Protein AF-0000000069703220 (afdb_homodimer)

Solvent-accessible surface area (backbone atoms only — not comparable to full-atom values): 11773 Å² total; per-residue (Å²): 110,40,36,31,41,34,43,38,30,29,59,87,75,66,64,57,75,74,40,46,62,61,30,49,53,52,50,50,51,36,31,74,70,62,38,28,46,28,30,28,42,45,53,95,51,98,46,62,31,34,40,36,34,34,43,34,82,43,71,65,54,49,51,50,56,49,56,69,31,52,42,47,72,69,70,43,57,68,44,79,46,80,42,45,38,37,30,53,38,55,78,51,25,90,58,24,82,74,75,49,68,75,93,38,46,88,74,50,125,111,40,35,32,42,34,42,37,30,29,60,87,72,66,65,58,74,73,41,45,62,61,33,50,53,52,51,49,53,34,32,76,69,62,38,28,46,29,29,27,42,46,53,94,52,100,47,62,31,37,39,37,34,34,44,33,80,44,71,65,54,50,51,51,56,49,56,69,31,53,42,46,72,69,69,43,57,68,43,77,46,80,42,45,40,37,30,52,38,53,80,51,26,89,58,24,84,75,75,49,69,76,91,39,49,85,75,51,126

Sequence (218 aa):
MHIYIVRMDHPDGGGWNTFVREHVIYLKGLIEQGKLLASGPLKNTPLRAGFLIFRAETRDEVQSMIGADPFAREGLIAHLDIQQWDPLFGQLSSYSSHNASGDLKDLIDMHIYIVRMDHPDGGGWNTFVREHVIYLKGLIEQGKLLASGPLKNTPLRAGFLIFRAETRDEVQSMIGADPFAREGLIAHLDIQQWDPLFGQLSSYSSHNASGDLKDLID

Structure (mmCIF, N/CA/C/O backbone):
data_AF-0000000069703220-model_v1
#
loop_
_entity.id
_entity.type
_entity.pdbx_description
1 polymer 'YCII-related domain-containing protein'
#
loop_
_atom_site.group_PDB
_atom_site.id
_atom_site.type_symbol
_atom_site.label_atom_id
_atom_site.label_alt_id
_atom_site.label_comp_id
_atom_site.label_asym_id
_atom_site.label_entity_id
_atom_site.label_seq_id
_atom_site.pdbx_PDB_ins_code
_atom_site.Cartn_x
_atom_site.Cartn_y
_atom_site.Cartn_z
_atom_site.occupancy
_atom_site.B_iso_or_equiv
_atom_site.auth_seq_id
_atom_site.auth_comp_id
_atom_site.auth_asym_id
_atom_site.auth_atom_id
_atom_site.pdbx_PDB_model_num
ATOM 1 N N . MET A 1 1 ? -16.781 0.838 -6.477 1 95.06 1 MET A N 1
ATOM 2 C CA . MET A 1 1 ? -15.594 0.006 -6.273 1 95.06 1 MET A CA 1
ATOM 3 C C . MET A 1 1 ? -14.625 0.669 -5.305 1 95.06 1 MET A C 1
ATOM 5 O O . MET A 1 1 ? -14.555 1.897 -5.227 1 95.06 1 MET A O 1
ATOM 9 N N . HIS A 1 2 ? -13.969 -0.144 -4.457 1 98.19 2 HIS A N 1
ATOM 10 C CA . HIS A 1 2 ? -13.023 0.319 -3.449 1 98.19 2 HIS A CA 1
ATOM 11 C C . HIS A 1 2 ? -11.617 -0.215 -3.727 1 98.19 2 HIS A C 1
ATOM 13 O O . HIS A 1 2 ? -11.438 -1.068 -4.598 1 98.19 2 HIS A O 1
ATOM 19 N N . ILE A 1 3 ? -10.695 0.453 -3.041 1 98.88 3 ILE A N 1
ATOM 20 C CA . ILE A 1 3 ? -9.312 0.003 -3.121 1 98.88 3 ILE A CA 1
ATOM 21 C C . ILE A 1 3 ? -8.938 -0.755 -1.85 1 98.88 3 ILE A C 1
ATOM 23 O O . ILE A 1 3 ? -9.273 -0.327 -0.743 1 98.88 3 ILE A O 1
ATOM 27 N N . TYR A 1 4 ? -8.328 -1.873 -2.041 1 98.94 4 TYR A N 1
ATOM 28 C CA . TYR A 1 4 ? -7.82 -2.686 -0.939 1 98.94 4 TYR A CA 1
ATOM 29 C C . TYR A 1 4 ? -6.32 -2.92 -1.076 1 98.94 4 TYR A C 1
ATOM 31 O O . TYR A 1 4 ? -5.828 -3.205 -2.17 1 98.94 4 TYR A O 1
ATOM 39 N N . ILE A 1 5 ? -5.602 -2.762 0.043 1 98.94 5 ILE A N 1
ATOM 40 C CA . ILE A 1 5 ? -4.191 -3.133 0.098 1 98.94 5 ILE A CA 1
ATOM 41 C C . ILE A 1 5 ? -4.035 -4.461 0.834 1 98.94 5 ILE A C 1
ATOM 43 O O . ILE A 1 5 ? -4.742 -4.727 1.81 1 98.94 5 ILE A O 1
ATOM 47 N N . VAL A 1 6 ? -3.131 -5.277 0.304 1 98.94 6 VAL A N 1
ATOM 48 C CA . VAL A 1 6 ? -3.008 -6.648 0.79 1 98.94 6 VAL A CA 1
ATOM 49 C C . VAL A 1 6 ? -1.535 -6.988 1.006 1 98.94 6 VAL A C 1
ATOM 51 O O . VAL A 1 6 ? -0.702 -6.754 0.127 1 98.94 6 VAL A O 1
ATOM 54 N N . ARG A 1 7 ? -1.233 -7.445 2.119 1 98.75 7 ARG A N 1
ATOM 55 C CA . ARG A 1 7 ? 0.066 -8.055 2.377 1 98.75 7 ARG A CA 1
ATOM 56 C C . ARG A 1 7 ? -0.056 -9.57 2.492 1 98.75 7 ARG A C 1
ATOM 58 O O . ARG A 1 7 ? -0.954 -10.078 3.168 1 98.75 7 ARG A O 1
ATOM 65 N N . MET A 1 8 ? 0.823 -10.289 1.819 1 98.44 8 MET A N 1
ATOM 66 C CA . MET A 1 8 ? 0.928 -11.742 1.89 1 98.44 8 MET A CA 1
ATOM 67 C C . MET A 1 8 ? 2.322 -12.164 2.338 1 98.44 8 MET A C 1
ATOM 69 O O . MET A 1 8 ? 3.318 -11.812 1.706 1 98.44 8 MET A O 1
ATOM 73 N N . ASP A 1 9 ? 2.32 -12.93 3.381 1 98.25 9 ASP A N 1
ATOM 74 C CA . ASP A 1 9 ? 3.566 -13.57 3.789 1 98.25 9 ASP A CA 1
ATOM 75 C C . ASP A 1 9 ? 3.578 -15.047 3.406 1 98.25 9 ASP A C 1
ATOM 77 O O . ASP A 1 9 ? 2.539 -15.711 3.436 1 98.25 9 ASP A O 1
ATOM 81 N N . HIS A 1 10 ? 4.773 -15.508 3.146 1 97.75 10 HIS A N 1
ATOM 82 C CA . HIS A 1 10 ? 4.891 -16.891 2.691 1 97.75 10 HIS A CA 1
ATOM 83 C C . HIS A 1 10 ? 5.758 -17.703 3.641 1 97.75 10 HIS A C 1
ATOM 85 O O . HIS A 1 10 ? 6.691 -17.188 4.25 1 97.75 10 HIS A O 1
ATOM 91 N N . PRO A 1 11 ? 5.371 -18.984 3.744 1 96.94 11 PRO A N 1
ATOM 92 C CA . PRO A 1 11 ? 6.191 -19.859 4.594 1 96.94 11 PRO A CA 1
ATOM 93 C C . PRO A 1 11 ? 7.602 -20.062 4.043 1 96.94 11 PRO A C 1
ATOM 95 O O . PRO A 1 11 ? 7.84 -19.828 2.855 1 96.94 11 PRO A O 1
ATOM 98 N N . ASP A 1 12 ? 8.445 -20.453 4.934 1 92.94 12 ASP A N 1
ATOM 99 C CA . ASP A 1 12 ? 9.781 -20.828 4.484 1 92.94 12 ASP A CA 1
ATOM 100 C C . ASP A 1 12 ? 9.75 -22.094 3.637 1 92.94 12 ASP A C 1
ATOM 102 O O . ASP A 1 12 ? 8.797 -22.875 3.717 1 92.94 12 ASP A O 1
ATOM 106 N N . GLY A 1 13 ? 10.781 -22.219 2.752 1 90.19 13 GLY A N 1
ATOM 107 C CA . GLY A 1 13 ? 10.875 -23.438 1.964 1 90.19 13 GLY A CA 1
ATOM 108 C C . GLY A 1 13 ? 10.836 -23.172 0.469 1 90.19 13 GLY A C 1
ATOM 109 O O . GLY A 1 13 ? 10.891 -22.031 0.027 1 90.19 13 GLY A O 1
ATOM 110 N N . GLY A 1 14 ? 10.75 -24.234 -0.363 1 90.06 14 GLY A N 1
ATOM 111 C CA . GLY A 1 14 ? 10.93 -24.125 -1.802 1 90.06 14 GLY A CA 1
ATOM 112 C C . GLY A 1 14 ? 9.625 -23.969 -2.557 1 90.06 14 GLY A C 1
ATOM 113 O O . GLY A 1 14 ? 9.625 -23.781 -3.773 1 90.06 14 GLY A O 1
ATOM 114 N N . GLY A 1 15 ? 8.461 -24.047 -1.846 1 92.69 15 GLY A N 1
ATOM 115 C CA . GLY A 1 15 ? 7.176 -23.922 -2.51 1 92.69 15 GLY A CA 1
ATOM 116 C C . GLY A 1 15 ? 7.035 -22.625 -3.303 1 92.69 15 GLY A C 1
ATOM 117 O O . GLY A 1 15 ? 6.438 -22.625 -4.383 1 92.69 15 GLY A O 1
ATOM 118 N N . TRP A 1 16 ? 7.539 -21.594 -2.785 1 91.94 16 TRP A N 1
ATOM 119 C CA . TRP A 1 16 ? 7.5 -20.312 -3.484 1 91.94 16 TRP A CA 1
ATOM 120 C C . TRP A 1 16 ? 8.133 -20.438 -4.867 1 91.94 16 TRP A C 1
ATOM 122 O O . TRP A 1 16 ? 7.508 -20.078 -5.871 1 91.94 16 TRP A O 1
ATOM 132 N N . ASN A 1 17 ? 9.281 -21.062 -4.934 1 92.06 17 ASN A N 1
ATOM 133 C CA . ASN A 1 17 ? 10.008 -21.172 -6.195 1 92.06 17 ASN A CA 1
ATOM 134 C C . ASN A 1 17 ? 9.234 -22.016 -7.211 1 92.06 17 ASN A C 1
ATOM 136 O O . ASN A 1 17 ? 9.297 -21.75 -8.414 1 92.06 17 ASN A O 1
ATOM 140 N N . THR A 1 18 ? 8.562 -22.906 -6.73 1 94.31 18 THR A N 1
ATOM 141 C CA . THR A 1 18 ? 7.836 -23.828 -7.59 1 94.31 18 THR A CA 1
ATOM 142 C C . THR A 1 18 ? 6.633 -23.156 -8.234 1 94.31 18 THR A C 1
ATOM 144 O O . THR A 1 18 ? 6.344 -23.375 -9.414 1 94.31 18 THR A O 1
ATOM 147 N N . PHE A 1 19 ? 5.945 -22.25 -7.484 1 96.44 19 PHE A N 1
ATOM 148 C CA . PHE A 1 19 ? 4.621 -21.828 -7.93 1 96.44 19 PHE A CA 1
ATOM 149 C C . PHE A 1 19 ? 4.59 -20.328 -8.227 1 96.44 19 PHE A C 1
ATOM 151 O O . PHE A 1 19 ? 3.566 -19.797 -8.656 1 96.44 19 PHE A O 1
ATOM 158 N N . VAL A 1 20 ? 5.707 -19.625 -8.055 1 96 20 VAL A N 1
ATOM 159 C CA . VAL A 1 20 ? 5.73 -18.172 -8.188 1 96 20 VAL A CA 1
ATOM 160 C C . VAL A 1 20 ? 5.391 -17.781 -9.617 1 96 20 VAL A C 1
ATOM 162 O O . VAL A 1 20 ? 4.719 -16.766 -9.852 1 96 20 VAL A O 1
ATOM 165 N N . ARG A 1 21 ? 5.855 -18.562 -10.602 1 96 21 ARG A N 1
ATOM 166 C CA . ARG A 1 21 ? 5.531 -18.219 -11.984 1 96 21 ARG A CA 1
ATOM 167 C C . ARG A 1 21 ? 4.023 -18.266 -12.219 1 96 21 ARG A C 1
ATOM 169 O O . ARG A 1 21 ? 3.451 -17.344 -12.789 1 96 21 ARG A O 1
ATOM 176 N N . GLU A 1 22 ? 3.404 -19.344 -11.812 1 97.44 22 GLU A N 1
ATOM 177 C CA . GLU A 1 22 ? 1.957 -19.484 -11.953 1 97.44 22 GLU A CA 1
ATOM 178 C C . GLU A 1 22 ? 1.229 -18.359 -11.203 1 97.44 22 GLU A C 1
ATOM 180 O O . GLU A 1 22 ? 0.233 -17.828 -11.688 1 97.44 22 GLU A O 1
ATOM 185 N N . HIS A 1 23 ? 1.688 -18.047 -10.031 1 97.75 23 HIS A N 1
ATOM 186 C CA . HIS A 1 23 ? 1.163 -16.953 -9.219 1 97.75 23 HIS A CA 1
ATOM 187 C C . HIS A 1 23 ? 1.222 -15.633 -9.977 1 97.75 23 HIS A C 1
ATOM 189 O O . HIS A 1 23 ? 0.222 -14.914 -10.062 1 97.75 23 HIS A O 1
ATOM 195 N N . VAL A 1 24 ? 2.381 -15.375 -10.586 1 97.44 24 VAL A N 1
ATOM 196 C CA . VAL A 1 24 ? 2.576 -14.109 -11.273 1 97.44 24 VAL A CA 1
ATOM 197 C C . VAL A 1 24 ? 1.684 -14.047 -12.516 1 97.44 24 VAL A C 1
ATOM 199 O O . VAL A 1 24 ? 1.072 -13.016 -12.797 1 97.44 24 VAL A O 1
ATOM 202 N N . ILE A 1 25 ? 1.538 -15.102 -13.219 1 97.94 25 ILE A N 1
ATOM 203 C CA . ILE A 1 25 ? 0.674 -15.148 -14.391 1 97.94 25 ILE A CA 1
ATOM 204 C C . ILE A 1 25 ? -0.772 -14.883 -13.977 1 97.94 25 ILE A C 1
ATOM 206 O O . ILE A 1 25 ? -1.484 -14.133 -14.648 1 97.94 25 ILE A O 1
ATOM 210 N N . TYR A 1 26 ? -1.138 -15.5 -12.898 1 98.81 26 TYR A N 1
ATOM 211 C CA . TYR A 1 26 ? -2.477 -15.273 -12.367 1 98.81 26 TYR A CA 1
ATOM 212 C C . TYR A 1 26 ? -2.689 -13.797 -12.047 1 98.81 26 TYR A C 1
ATOM 214 O O . TYR A 1 26 ? -3.699 -13.211 -12.445 1 98.81 26 TYR A O 1
ATOM 222 N N . LEU A 1 27 ? -1.723 -13.172 -11.359 1 98.56 27 LEU A N 1
ATOM 223 C CA . LEU A 1 27 ? -1.827 -11.766 -10.977 1 98.56 27 LEU A CA 1
ATOM 224 C C . LEU A 1 27 ? -1.89 -10.875 -12.211 1 98.56 27 LEU A C 1
ATOM 226 O O . LEU A 1 27 ? -2.654 -9.906 -12.242 1 98.56 27 LEU A O 1
ATOM 230 N N . LYS A 1 28 ? -1.131 -11.219 -13.18 1 98.19 28 LYS A N 1
ATOM 231 C CA . LYS A 1 28 ? -1.15 -10.43 -14.414 1 98.19 28 LYS A CA 1
ATOM 232 C C . LYS A 1 28 ? -2.516 -10.508 -15.086 1 98.19 28 LYS A C 1
ATOM 234 O O . LYS A 1 28 ? -2.969 -9.531 -15.688 1 98.19 28 LYS A O 1
ATOM 239 N N . GLY A 1 29 ? -3.117 -11.664 -15.055 1 98.69 29 GLY A N 1
ATOM 240 C CA . GLY A 1 29 ? -4.484 -11.766 -15.531 1 98.69 29 GLY A CA 1
ATOM 241 C C . GLY A 1 29 ? -5.438 -10.82 -14.82 1 98.69 29 GLY A C 1
ATOM 242 O O . GLY A 1 29 ? -6.277 -10.188 -15.461 1 98.69 29 GLY A O 1
ATOM 243 N N . LEU A 1 30 ? -5.34 -10.734 -13.547 1 98.88 30 LEU A N 1
ATOM 244 C CA . LEU A 1 30 ? -6.18 -9.836 -12.766 1 98.88 30 LEU A CA 1
ATOM 245 C C . LEU A 1 30 ? -5.898 -8.375 -13.125 1 98.88 30 LEU A C 1
ATOM 247 O O . LEU A 1 30 ? -6.805 -7.543 -13.109 1 98.88 30 LEU A O 1
ATOM 251 N N . ILE A 1 31 ? -4.664 -8.07 -13.391 1 98.56 31 ILE A N 1
ATOM 252 C CA . ILE A 1 31 ? -4.297 -6.723 -13.812 1 98.56 31 ILE A CA 1
ATOM 253 C C . ILE A 1 31 ? -4.973 -6.395 -15.141 1 98.56 31 ILE A C 1
ATOM 255 O O . ILE A 1 31 ? -5.535 -5.312 -15.312 1 98.56 31 ILE A O 1
ATOM 259 N N . GLU A 1 32 ? -4.949 -7.285 -16.047 1 98.25 32 GLU A N 1
ATOM 260 C CA . GLU A 1 32 ? -5.59 -7.098 -17.344 1 98.25 32 GLU A CA 1
ATOM 261 C C . GLU A 1 32 ? -7.09 -6.871 -17.188 1 98.25 32 GLU A C 1
ATOM 263 O O . GLU A 1 32 ? -7.695 -6.141 -17.969 1 98.25 32 GLU A O 1
ATOM 268 N N . GLN A 1 33 ? -7.629 -7.453 -16.219 1 98.44 33 GLN A N 1
ATOM 269 C CA . GLN A 1 33 ? -9.062 -7.34 -15.977 1 98.44 33 GLN A CA 1
ATOM 270 C C . GLN A 1 33 ? -9.383 -6.066 -15.195 1 98.44 33 GLN A C 1
ATOM 272 O O . GLN A 1 33 ? -10.555 -5.758 -14.953 1 98.44 33 GLN A O 1
ATOM 277 N N . GLY A 1 34 ? -8.391 -5.383 -14.688 1 98.19 34 GLY A N 1
ATOM 278 C CA . GLY A 1 34 ? -8.602 -4.16 -13.93 1 98.19 34 GLY A CA 1
ATOM 279 C C . GLY A 1 34 ? -8.914 -4.406 -12.469 1 98.19 34 GLY A C 1
ATOM 280 O O . GLY A 1 34 ? -9.328 -3.494 -11.75 1 98.19 34 GLY A O 1
ATOM 281 N N . LYS A 1 35 ? -8.727 -5.574 -11.969 1 98.81 35 LYS A N 1
ATOM 282 C CA . LYS A 1 35 ? -9.07 -5.949 -10.602 1 98.81 35 LYS A CA 1
ATOM 283 C C . LYS A 1 35 ? -7.859 -5.82 -9.68 1 98.81 35 LYS A C 1
ATOM 285 O O . LYS A 1 35 ? -8.008 -5.801 -8.453 1 98.81 35 LYS A O 1
ATOM 290 N N . LEU A 1 36 ? -6.719 -5.852 -10.227 1 98.88 36 LEU A N 1
ATOM 291 C CA . LEU A 1 36 ? -5.453 -5.633 -9.539 1 98.88 36 LEU A CA 1
ATOM 292 C C . LEU A 1 36 ? -4.691 -4.465 -10.156 1 98.88 36 LEU A C 1
ATOM 294 O O . LEU A 1 36 ? -4.434 -4.453 -11.359 1 98.88 36 LEU A O 1
ATOM 298 N N . LEU A 1 37 ? -4.348 -3.479 -9.312 1 98.81 37 LEU A N 1
ATOM 299 C CA . LEU A 1 37 ? -3.742 -2.268 -9.852 1 98.81 37 LEU A CA 1
ATOM 300 C C . LEU A 1 37 ? -2.221 -2.383 -9.875 1 98.81 37 LEU A C 1
ATOM 302 O O . LEU A 1 37 ? -1.567 -1.854 -10.781 1 98.81 37 LEU A O 1
ATOM 306 N N . ALA A 1 38 ? -1.646 -3.02 -8.867 1 98.75 38 ALA A N 1
ATOM 307 C CA . ALA A 1 38 ? -0.196 -3.154 -8.742 1 98.75 38 ALA A CA 1
ATOM 308 C C . ALA A 1 38 ? 0.168 -4.305 -7.809 1 98.75 38 ALA A C 1
ATOM 310 O O . ALA A 1 38 ? -0.587 -4.633 -6.891 1 98.75 38 ALA A O 1
ATOM 311 N N . SER A 1 39 ? 1.296 -4.859 -8.039 1 98.5 39 SER A N 1
ATOM 312 C CA . SER A 1 39 ? 1.764 -5.957 -7.199 1 98.5 39 SER A CA 1
ATOM 313 C C . SER A 1 39 ? 3.279 -6.109 -7.281 1 98.5 39 SER A C 1
ATOM 315 O O . SER A 1 39 ? 3.895 -5.715 -8.273 1 98.5 39 SER A O 1
ATOM 317 N N . GLY A 1 40 ? 3.828 -6.645 -6.262 1 97.94 40 GLY A N 1
ATOM 318 C CA . GLY A 1 40 ? 5.254 -6.922 -6.223 1 97.94 40 GLY A CA 1
ATOM 319 C C . GLY A 1 40 ? 5.75 -7.312 -4.844 1 97.94 40 GLY A C 1
ATOM 320 O O . GLY A 1 40 ? 4.996 -7.25 -3.869 1 97.94 40 GLY A O 1
ATOM 321 N N . PRO A 1 41 ? 6.961 -7.723 -4.801 1 97.44 41 PRO A N 1
ATOM 322 C CA . PRO A 1 41 ? 7.516 -8.219 -3.539 1 97.44 41 PRO A CA 1
ATOM 323 C C . PRO A 1 41 ? 7.883 -7.098 -2.572 1 97.44 41 PRO A C 1
ATOM 325 O O . PRO A 1 41 ? 8.203 -5.984 -3.004 1 97.44 41 PRO A O 1
ATOM 328 N N . LEU A 1 42 ? 7.75 -7.395 -1.252 1 98.19 42 LEU A N 1
ATOM 329 C CA . LEU A 1 42 ? 8.391 -6.602 -0.207 1 98.19 42 LEU A CA 1
ATOM 330 C C . LEU A 1 42 ? 9.844 -7.016 -0.022 1 98.19 42 LEU A C 1
ATOM 332 O O . LEU A 1 42 ? 10.195 -8.18 -0.233 1 98.19 42 LEU A O 1
ATOM 336 N N . LYS A 1 43 ? 10.625 -6.02 0.368 1 97.31 43 LYS A N 1
ATOM 337 C CA . LYS A 1 43 ? 12.055 -6.277 0.493 1 97.31 43 LYS A CA 1
ATOM 338 C C . LYS A 1 43 ? 12.477 -6.344 1.958 1 97.31 43 LYS A C 1
ATOM 340 O O . LYS A 1 43 ? 11.828 -5.758 2.824 1 97.31 43 LYS A O 1
ATOM 345 N N . ASN A 1 44 ? 13.562 -7.121 2.176 1 95.56 44 ASN A N 1
ATOM 346 C CA . ASN A 1 44 ? 14.219 -7.184 3.479 1 95.56 44 ASN A CA 1
ATOM 347 C C . ASN A 1 44 ? 13.25 -7.613 4.574 1 95.56 44 ASN A C 1
ATOM 349 O O . ASN A 1 44 ? 13.219 -7.02 5.652 1 95.56 44 ASN A O 1
ATOM 353 N N . THR A 1 45 ? 12.383 -8.508 4.289 1 96.56 45 THR A N 1
ATOM 354 C CA . THR A 1 45 ? 11.445 -9.078 5.25 1 96.56 45 THR A CA 1
ATOM 355 C C . THR A 1 45 ? 11.945 -10.422 5.762 1 96.56 45 THR A C 1
ATOM 357 O O . THR A 1 45 ? 12.711 -11.109 5.074 1 96.56 45 THR A O 1
ATOM 360 N N . PRO A 1 46 ? 11.594 -10.766 6.992 1 93.75 46 PRO A N 1
ATOM 361 C CA . PRO A 1 46 ? 12.016 -12.07 7.504 1 93.75 46 PRO A CA 1
ATOM 362 C C . PRO A 1 46 ? 11.531 -13.234 6.641 1 93.75 46 PRO A C 1
ATOM 364 O O . PRO A 1 46 ? 12.281 -14.18 6.398 1 93.75 46 PRO A O 1
ATOM 367 N N . LEU A 1 47 ? 10.273 -13.156 6.207 1 94.25 47 LEU A N 1
ATOM 368 C CA . LEU A 1 47 ? 9.688 -14.086 5.238 1 94.25 47 LEU A CA 1
ATOM 369 C C . LEU A 1 47 ? 9.484 -13.398 3.893 1 94.25 47 LEU A C 1
ATOM 371 O O . LEU A 1 47 ? 9.281 -12.188 3.832 1 94.25 47 LEU A O 1
ATOM 375 N N . ARG A 1 48 ? 9.57 -14.297 2.855 1 95.75 48 ARG A N 1
ATOM 376 C CA . ARG A 1 48 ? 9.109 -13.742 1.588 1 95.75 48 ARG A CA 1
ATOM 377 C C . ARG A 1 48 ? 7.699 -13.164 1.724 1 95.75 48 ARG A C 1
ATOM 379 O O . ARG A 1 48 ? 6.844 -13.75 2.389 1 95.75 48 ARG A O 1
ATOM 386 N N . ALA A 1 49 ? 7.535 -12.023 1.149 1 97.75 49 ALA A N 1
ATOM 387 C CA . ALA A 1 49 ? 6.238 -11.359 1.257 1 97.75 49 ALA A CA 1
ATOM 388 C C . ALA A 1 49 ? 5.941 -10.531 0.01 1 97.75 49 ALA A C 1
ATOM 390 O O . ALA A 1 49 ? 6.859 -10.109 -0.693 1 97.75 49 ALA A O 1
ATOM 391 N N . GLY A 1 50 ? 4.68 -10.414 -0.273 1 98.25 50 GLY A N 1
ATOM 392 C CA . GLY A 1 50 ? 4.211 -9.555 -1.354 1 98.25 50 GLY A CA 1
ATOM 393 C C . GLY A 1 50 ? 3.197 -8.523 -0.899 1 98.25 50 GLY A C 1
ATOM 394 O O . GLY A 1 50 ? 2.572 -8.68 0.152 1 98.25 50 GLY A O 1
ATOM 395 N N . PHE A 1 51 ? 3.129 -7.516 -1.654 1 98.88 51 PHE A N 1
ATOM 396 C CA . PHE A 1 51 ? 2.148 -6.453 -1.455 1 98.88 51 PHE A CA 1
ATOM 397 C C . PHE A 1 51 ? 1.381 -6.176 -2.742 1 98.88 51 PHE A C 1
ATOM 399 O O . PHE A 1 51 ? 1.968 -6.137 -3.824 1 98.88 51 PHE A O 1
ATOM 406 N N . LEU A 1 52 ? 0.121 -6.043 -2.609 1 98.94 52 LEU A N 1
ATOM 407 C CA . LEU A 1 52 ? -0.786 -5.926 -3.746 1 98.94 52 LEU A CA 1
ATOM 408 C C . LEU A 1 52 ? -1.842 -4.855 -3.49 1 98.94 52 LEU A C 1
ATOM 410 O O . LEU A 1 52 ? -2.289 -4.676 -2.355 1 98.94 52 LEU A O 1
ATOM 414 N N . ILE A 1 53 ? -2.271 -4.164 -4.508 1 98.94 53 ILE A N 1
ATOM 415 C CA . ILE A 1 53 ? -3.35 -3.184 -4.465 1 98.94 53 ILE A CA 1
ATOM 416 C C . ILE A 1 53 ? -4.504 -3.641 -5.355 1 98.94 53 ILE A C 1
ATOM 418 O O . ILE A 1 53 ? -4.387 -3.631 -6.586 1 98.94 53 ILE A O 1
ATOM 422 N N . PHE A 1 54 ? -5.633 -3.961 -4.742 1 98.94 54 PHE A N 1
ATOM 423 C CA . PHE A 1 54 ? -6.785 -4.492 -5.461 1 98.94 54 PHE A CA 1
ATOM 424 C C . PHE A 1 54 ? -7.855 -3.418 -5.633 1 98.94 54 PHE A C 1
ATOM 426 O O . PHE A 1 54 ? -7.941 -2.486 -4.828 1 98.94 54 PHE A O 1
ATOM 433 N N . ARG A 1 55 ? -8.594 -3.539 -6.652 1 98.81 55 ARG A N 1
ATOM 434 C CA . ARG A 1 55 ? -9.859 -2.838 -6.863 1 98.81 55 ARG A CA 1
ATOM 435 C C . ARG A 1 55 ? -11.031 -3.807 -6.824 1 98.81 55 ARG A C 1
ATOM 437 O O . ARG A 1 55 ? -11.086 -4.762 -7.598 1 98.81 55 ARG A O 1
ATOM 444 N N . ALA A 1 56 ? -11.969 -3.627 -5.895 1 98.75 56 ALA A N 1
ATOM 445 C CA . ALA A 1 56 ? -13.086 -4.551 -5.719 1 98.75 56 ALA A CA 1
ATOM 446 C C . ALA A 1 56 ? -14.273 -3.859 -5.055 1 98.75 56 ALA A C 1
ATOM 448 O O . ALA A 1 56 ? -14.125 -2.795 -4.449 1 98.75 56 ALA A O 1
ATOM 449 N N . GLU A 1 57 ? -15.406 -4.508 -5.176 1 98.25 57 GLU A N 1
ATOM 450 C CA . GLU A 1 57 ? -16.594 -3.957 -4.547 1 98.25 57 GLU A CA 1
ATOM 451 C C . GLU A 1 57 ? -16.609 -4.234 -3.047 1 98.25 57 GLU A C 1
ATOM 453 O O . GLU A 1 57 ? -17.109 -3.424 -2.266 1 98.25 57 GLU A O 1
ATOM 458 N N . THR A 1 58 ? -16.125 -5.367 -2.674 1 98.25 58 THR A N 1
ATOM 459 C CA . THR A 1 58 ? -16.156 -5.781 -1.276 1 98.25 58 THR A CA 1
ATOM 460 C C . THR A 1 58 ? -14.852 -6.48 -0.894 1 98.25 58 THR A C 1
ATOM 462 O O . THR A 1 58 ? -14.102 -6.922 -1.765 1 98.25 58 THR A O 1
ATOM 465 N N . ARG A 1 59 ? -14.641 -6.543 0.408 1 98.38 59 ARG A N 1
ATOM 466 C CA . ARG A 1 59 ? -13.5 -7.301 0.924 1 98.38 59 ARG A CA 1
ATOM 467 C C . ARG A 1 59 ? -13.602 -8.773 0.535 1 98.38 59 ARG A C 1
ATOM 469 O O . ARG A 1 59 ? -12.586 -9.414 0.264 1 98.38 59 ARG A O 1
ATOM 476 N N . ASP A 1 60 ? -14.828 -9.336 0.518 1 98.56 60 ASP A N 1
ATOM 477 C CA . ASP A 1 60 ? -15.047 -10.734 0.166 1 98.56 60 ASP A CA 1
ATOM 478 C C . ASP A 1 60 ? -14.602 -11.016 -1.265 1 98.56 60 ASP A C 1
ATOM 480 O O . ASP A 1 60 ? -14.102 -12.102 -1.559 1 98.56 60 ASP A O 1
ATOM 484 N N . GLU A 1 61 ? -14.828 -10.086 -2.129 1 98.75 61 GLU A N 1
ATOM 485 C CA . GLU A 1 61 ? -14.359 -10.242 -3.504 1 98.75 61 GLU A CA 1
ATOM 486 C C . GLU A 1 61 ? -12.836 -10.359 -3.559 1 98.75 61 GLU A C 1
ATOM 488 O O . GLU A 1 61 ? -12.305 -11.188 -4.297 1 98.75 61 GLU A O 1
ATOM 493 N N . VAL A 1 62 ? -12.148 -9.562 -2.773 1 98.88 62 VAL A N 1
ATOM 494 C CA . VAL A 1 62 ? -10.695 -9.648 -2.695 1 98.88 62 VAL A CA 1
ATOM 495 C C . VAL A 1 62 ? -10.289 -11.016 -2.15 1 98.88 62 VAL A C 1
ATOM 497 O O . VAL A 1 62 ? -9.414 -11.672 -2.707 1 98.88 62 VAL A O 1
ATOM 500 N N . GLN A 1 63 ? -10.977 -11.422 -1.108 1 98.69 63 GLN A N 1
ATOM 501 C CA . GLN A 1 63 ? -10.695 -12.719 -0.513 1 98.69 63 GLN A CA 1
ATOM 502 C C . GLN A 1 63 ? -10.883 -13.844 -1.532 1 98.69 63 GLN A C 1
ATOM 504 O O . GLN A 1 63 ? -10.086 -14.781 -1.579 1 98.69 63 GLN A O 1
ATOM 509 N N . SER A 1 64 ? -11.883 -13.719 -2.32 1 98.69 64 SER A N 1
ATOM 510 C CA . SER A 1 64 ? -12.148 -14.727 -3.348 1 98.69 64 SER A CA 1
ATOM 511 C C . SER A 1 64 ? -11.039 -14.742 -4.398 1 98.69 64 SER A C 1
ATOM 513 O O . SER A 1 64 ? -10.602 -15.805 -4.824 1 98.69 64 SER A O 1
AT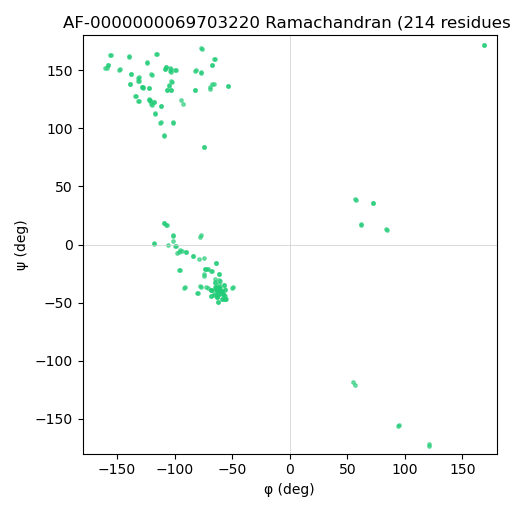OM 515 N N . MET A 1 65 ? -10.617 -13.594 -4.824 1 98.88 65 MET A N 1
ATOM 516 C CA . MET A 1 65 ? -9.531 -13.516 -5.793 1 98.88 65 MET A CA 1
ATOM 517 C C . MET A 1 65 ? -8.25 -14.109 -5.219 1 98.88 65 MET A C 1
ATOM 519 O O . MET A 1 65 ? -7.531 -14.836 -5.91 1 98.88 65 MET A O 1
ATOM 523 N N . ILE A 1 66 ? -7.977 -13.852 -3.938 1 98.88 66 ILE A N 1
ATOM 524 C CA . ILE A 1 66 ? -6.793 -14.406 -3.283 1 98.88 66 ILE A CA 1
ATOM 525 C C . ILE A 1 66 ? -6.934 -15.922 -3.152 1 98.88 66 ILE A C 1
ATOM 527 O O . ILE A 1 66 ? -5.965 -16.656 -3.344 1 98.88 66 ILE A O 1
ATOM 531 N N . GLY A 1 67 ? -8.133 -16.312 -2.854 1 98.56 67 GLY A N 1
ATOM 532 C CA . GLY A 1 67 ? -8.398 -17.734 -2.74 1 98.56 67 GLY A CA 1
ATOM 533 C C . GLY A 1 67 ? -8.148 -18.484 -4.031 1 98.56 67 GLY A C 1
ATOM 534 O O . GLY A 1 67 ? -7.832 -19.688 -4.004 1 98.56 67 GLY A O 1
ATOM 535 N N . ALA A 1 68 ? -8.227 -17.859 -5.176 1 98.69 68 ALA A N 1
ATOM 536 C CA . ALA A 1 68 ? -8.039 -18.469 -6.488 1 98.69 68 ALA A CA 1
ATOM 537 C C . ALA A 1 68 ? -6.574 -18.406 -6.914 1 98.69 68 ALA A C 1
ATOM 539 O O . ALA A 1 68 ? -6.195 -18.984 -7.938 1 98.69 68 ALA A O 1
ATOM 540 N N . ASP A 1 69 ? -5.742 -17.75 -6.168 1 98.75 69 ASP A N 1
ATOM 541 C CA . ASP A 1 69 ? -4.312 -17.641 -6.434 1 98.75 69 ASP A CA 1
ATOM 542 C C . ASP A 1 69 ? -3.613 -18.984 -6.219 1 98.75 69 ASP A C 1
ATOM 544 O O . ASP A 1 69 ? -3.828 -19.641 -5.203 1 98.75 69 ASP A O 1
ATOM 548 N N . PRO A 1 70 ? -2.762 -19.359 -7.105 1 98.62 70 PRO A N 1
ATOM 549 C CA . PRO A 1 70 ? -2.004 -20.609 -6.93 1 98.62 70 PRO A CA 1
ATOM 550 C C . PRO A 1 70 ? -1.345 -20.703 -5.555 1 98.62 70 PRO A C 1
ATOM 552 O O . PRO A 1 70 ? -1.228 -21.797 -5 1 98.62 70 PRO A O 1
ATOM 555 N N . PHE A 1 71 ? -0.818 -19.625 -4.941 1 98.44 71 PHE A N 1
ATOM 556 C CA . PHE A 1 71 ? -0.216 -19.641 -3.611 1 98.44 71 PHE A CA 1
ATOM 557 C C . PHE A 1 71 ? -1.231 -20.078 -2.562 1 98.44 71 PHE A C 1
ATOM 559 O O . PHE A 1 71 ? -0.882 -20.766 -1.595 1 98.44 71 PHE A O 1
ATOM 566 N N . ALA A 1 72 ? -2.479 -19.609 -2.732 1 98.31 72 ALA A N 1
ATOM 567 C CA . ALA A 1 72 ? -3.52 -20.062 -1.808 1 98.31 72 ALA A CA 1
ATOM 568 C C . ALA A 1 72 ? -3.834 -21.531 -2 1 98.31 72 ALA A C 1
ATOM 570 O O . ALA A 1 72 ? -3.908 -22.297 -1.029 1 98.31 72 ALA A O 1
ATOM 571 N N . ARG A 1 73 ? -3.959 -21.969 -3.221 1 97.62 73 ARG A N 1
ATOM 572 C CA . ARG A 1 73 ? -4.266 -23.359 -3.572 1 97.62 73 ARG A CA 1
ATOM 573 C C . ARG A 1 73 ? -3.236 -24.312 -2.977 1 97.62 73 ARG A C 1
ATOM 575 O O . ARG A 1 73 ? -3.59 -25.391 -2.494 1 97.62 73 ARG A O 1
ATOM 582 N N . GLU A 1 74 ? -1.992 -23.828 -2.932 1 97.94 74 GLU A N 1
ATOM 583 C CA . GLU A 1 74 ? -0.901 -24.719 -2.537 1 97.94 74 GLU A CA 1
ATOM 584 C C . GLU A 1 74 ? -0.5 -24.484 -1.083 1 97.94 74 GLU A C 1
ATOM 586 O O . GLU A 1 74 ? 0.539 -24.969 -0.633 1 97.94 74 GLU A O 1
ATOM 591 N N . GLY A 1 75 ? -1.232 -23.688 -0.364 1 97.62 75 GLY A N 1
ATOM 592 C CA . GLY A 1 75 ? -0.973 -23.469 1.049 1 97.62 75 GLY A CA 1
ATOM 593 C C . GLY A 1 75 ? 0.262 -22.625 1.299 1 97.62 75 GLY A C 1
ATOM 594 O O . GLY A 1 75 ? 1.006 -22.859 2.252 1 97.62 75 GLY A O 1
ATOM 595 N N . LEU A 1 76 ? 0.526 -21.641 0.443 1 98.06 76 LEU A N 1
ATOM 596 C CA . LEU A 1 76 ? 1.767 -20.875 0.5 1 98.06 76 LEU A CA 1
ATOM 597 C C . LEU A 1 76 ? 1.508 -19.453 0.99 1 98.06 76 LEU A C 1
ATOM 599 O O . LEU A 1 76 ? 2.301 -18.547 0.725 1 98.06 76 LEU A O 1
ATOM 603 N N . ILE A 1 77 ? 0.424 -19.219 1.612 1 98.25 77 ILE A N 1
ATOM 604 C CA . ILE A 1 77 ? 0.15 -17.953 2.289 1 98.25 77 ILE A CA 1
ATOM 605 C C . ILE A 1 77 ? 0.1 -18.172 3.799 1 98.25 77 ILE A C 1
ATOM 607 O O . ILE A 1 77 ? -0.844 -18.781 4.312 1 98.25 77 ILE A O 1
ATOM 611 N N . ALA A 1 78 ? 1.096 -17.781 4.445 1 97.75 78 ALA A N 1
ATOM 612 C CA . ALA A 1 78 ? 1.233 -17.969 5.891 1 97.75 78 ALA A CA 1
ATOM 613 C C . ALA A 1 78 ? 0.432 -16.922 6.656 1 97.75 78 ALA A C 1
ATOM 615 O O . ALA A 1 78 ? -0.166 -17.219 7.691 1 97.75 78 ALA A O 1
ATOM 616 N N . HIS A 1 79 ? 0.464 -15.703 6.211 1 97.75 79 HIS A N 1
ATOM 617 C CA . HIS A 1 79 ? -0.274 -14.578 6.781 1 97.75 79 HIS A CA 1
ATOM 618 C C . HIS A 1 79 ? -0.862 -13.695 5.691 1 97.75 79 HIS A C 1
ATOM 620 O O . HIS A 1 79 ? -0.235 -13.484 4.648 1 97.75 79 HIS A O 1
ATOM 626 N N . LEU A 1 80 ? -2.051 -13.305 5.949 1 98.56 80 LEU A N 1
ATOM 627 C CA . LEU A 1 80 ? -2.775 -12.453 5.012 1 98.56 80 LEU A CA 1
ATOM 628 C C . LEU A 1 80 ? -3.406 -11.266 5.73 1 98.56 80 LEU A C 1
ATOM 630 O O . LEU A 1 80 ? -4.125 -11.445 6.715 1 98.56 80 LEU A O 1
ATOM 634 N N . ASP A 1 81 ? -3.086 -10.086 5.293 1 98.31 81 ASP A N 1
ATOM 635 C CA . ASP A 1 81 ? -3.711 -8.867 5.793 1 98.31 81 ASP A CA 1
ATOM 636 C C . ASP A 1 81 ? -4.402 -8.102 4.664 1 98.31 81 ASP A C 1
ATOM 638 O O . ASP A 1 81 ? -3.781 -7.785 3.65 1 98.31 81 ASP A O 1
ATOM 642 N N . ILE A 1 82 ? -5.68 -7.887 4.777 1 98.75 82 ILE A N 1
ATOM 643 C CA . ILE A 1 82 ? -6.48 -7.152 3.805 1 98.75 82 ILE A CA 1
ATOM 644 C C . ILE A 1 82 ? -7.078 -5.91 4.461 1 98.75 82 ILE A C 1
ATOM 646 O O . ILE A 1 82 ? -7.828 -6.016 5.438 1 98.75 82 ILE A O 1
ATOM 650 N N . GLN A 1 83 ? -6.789 -4.746 3.908 1 98.69 83 GLN A N 1
ATOM 651 C CA . GLN A 1 83 ? -7.305 -3.494 4.453 1 98.69 83 GLN A CA 1
ATOM 652 C C . GLN A 1 83 ? -7.918 -2.627 3.357 1 98.69 83 GLN A C 1
ATOM 654 O O . GLN A 1 83 ? -7.383 -2.551 2.248 1 98.69 83 GLN A O 1
ATOM 659 N N . GLN A 1 84 ? -9.039 -1.992 3.713 1 98.88 84 GLN A N 1
ATOM 660 C CA . GLN A 1 84 ? -9.609 -1.024 2.781 1 98.88 84 GLN A CA 1
ATOM 661 C C . GLN A 1 84 ? -8.906 0.327 2.895 1 98.88 84 GLN A C 1
ATOM 663 O O . GLN A 1 84 ? -8.656 0.812 4 1 98.88 84 GLN A O 1
ATOM 668 N N . TRP A 1 85 ? -8.547 0.899 1.764 1 98.88 85 TRP A N 1
ATOM 669 C CA . TRP A 1 85 ? -7.809 2.152 1.655 1 98.88 85 TRP A CA 1
ATOM 670 C C . TRP A 1 85 ? -8.531 3.133 0.735 1 98.88 85 TRP A C 1
ATOM 672 O O . TRP A 1 85 ? -9.094 2.734 -0.288 1 98.88 85 TRP A O 1
ATOM 682 N N . ASP A 1 86 ? -8.648 4.383 1.117 1 98.31 86 ASP A N 1
ATOM 683 C CA . ASP A 1 86 ? -9.172 5.441 0.257 1 98.31 86 ASP A CA 1
ATOM 684 C C . ASP A 1 86 ? -8.055 6.398 -0.168 1 98.31 86 ASP A C 1
ATOM 686 O O . ASP A 1 86 ? -7.73 7.34 0.558 1 98.31 86 ASP A O 1
ATOM 690 N N . PRO A 1 87 ? -7.453 6.152 -1.334 1 98.25 87 PRO A N 1
ATOM 691 C CA . PRO A 1 87 ? -6.34 6.988 -1.782 1 98.25 87 PRO A CA 1
ATOM 692 C C . PRO A 1 87 ? -6.797 8.359 -2.279 1 98.25 87 PRO A C 1
ATOM 694 O O . PRO A 1 87 ? -6.809 8.609 -3.486 1 98.25 87 PRO A O 1
ATOM 697 N N . LEU A 1 88 ? -6.984 9.297 -1.427 1 97.25 88 LEU A N 1
ATOM 698 C CA . LEU A 1 88 ? -7.625 10.578 -1.696 1 97.25 88 LEU A CA 1
ATOM 699 C C . LEU A 1 88 ? -6.695 11.5 -2.48 1 97.25 88 LEU A C 1
ATOM 701 O O . LEU A 1 88 ? -7.156 12.375 -3.209 1 97.25 88 LEU A O 1
ATOM 705 N N . PHE A 1 89 ? -5.402 11.289 -2.348 1 97.31 89 PHE A N 1
ATOM 706 C CA . PHE A 1 89 ? -4.461 12.234 -2.93 1 97.31 89 PHE A CA 1
ATOM 707 C C . PHE A 1 89 ? -3.387 11.5 -3.73 1 97.31 89 PHE A C 1
ATOM 709 O O . PHE A 1 89 ? -2.953 10.414 -3.348 1 97.31 89 PHE A O 1
ATOM 716 N N . GLY A 1 90 ? -2.951 12.102 -4.863 1 97.31 90 GLY A N 1
ATOM 717 C CA . GLY A 1 90 ? -1.856 11.562 -5.656 1 97.31 90 GLY A CA 1
ATOM 718 C C . GLY A 1 90 ? -2.324 10.68 -6.797 1 97.31 90 GLY A C 1
ATOM 719 O O . GLY A 1 90 ? -3.436 10.844 -7.301 1 97.31 90 GLY A O 1
ATOM 720 N N . GLN A 1 91 ? -1.52 9.758 -7.289 1 96.56 91 GLN A N 1
ATOM 721 C CA . GLN A 1 91 ? -1.666 9.031 -8.547 1 96.56 91 GLN A CA 1
ATOM 722 C C . GLN A 1 91 ? -2.854 8.078 -8.5 1 96.56 91 GLN A C 1
ATOM 724 O O . GLN A 1 91 ? -3.396 7.699 -9.539 1 96.56 91 GLN A O 1
ATOM 729 N N . LEU A 1 92 ? -3.309 7.66 -7.387 1 97.44 92 LEU A N 1
ATOM 730 C CA . LEU A 1 92 ? -4.391 6.688 -7.301 1 97.44 92 LEU A CA 1
ATOM 731 C C . LEU A 1 92 ? -5.684 7.352 -6.844 1 97.44 92 LEU A C 1
ATOM 733 O O . LEU A 1 92 ? -6.664 6.664 -6.535 1 97.44 92 LEU A O 1
ATOM 737 N N . SER A 1 93 ? -5.719 8.703 -6.934 1 97 93 SER A N 1
ATOM 738 C CA . SER A 1 93 ? -6.855 9.445 -6.395 1 97 93 SER A CA 1
ATOM 739 C C . SER A 1 93 ? -8.086 9.281 -7.281 1 97 93 SER A C 1
ATOM 741 O O . SER A 1 93 ? -9.211 9.508 -6.832 1 97 93 SER A O 1
ATOM 743 N N . SER A 1 94 ? -7.863 8.891 -8.602 1 96.75 94 SER A N 1
ATOM 744 C CA . SER A 1 94 ? -9 8.688 -9.492 1 96.75 94 SER A CA 1
ATOM 745 C C . SER A 1 94 ? -9.875 7.531 -9.016 1 96.75 94 SER A C 1
ATOM 747 O O . SER A 1 94 ? -11.031 7.406 -9.422 1 96.75 94 SER A O 1
ATOM 749 N N . TYR A 1 95 ? -9.344 6.695 -8.109 1 97.25 95 TYR A N 1
ATOM 750 C CA . TYR A 1 95 ? -10.062 5.535 -7.602 1 97.25 95 TYR A CA 1
ATOM 751 C C . TYR A 1 95 ? -10.688 5.832 -6.242 1 97.25 95 TYR A C 1
ATOM 753 O O . TYR A 1 95 ? -11.336 4.969 -5.652 1 97.25 95 TYR A O 1
ATOM 761 N N . SER A 1 96 ? -10.477 7.031 -5.719 1 97 96 SER A N 1
ATOM 762 C CA . SER A 1 96 ? -10.898 7.355 -4.363 1 97 96 SER A CA 1
ATOM 763 C C . SER A 1 96 ? -12.398 7.617 -4.301 1 97 96 SER A C 1
ATOM 765 O O . SER A 1 96 ? -13.07 7.68 -5.332 1 97 96 SER A O 1
ATOM 767 N N . SER A 1 97 ? -12.891 7.699 -3.119 1 94.5 97 SER A N 1
ATOM 768 C CA . SER A 1 97 ? -14.281 8.102 -2.904 1 94.5 97 SER A CA 1
ATOM 769 C C . SER A 1 97 ? -14.477 9.586 -3.189 1 94.5 97 SER A C 1
ATOM 771 O O . SER A 1 97 ? -15.609 10.047 -3.348 1 94.5 97 SER A O 1
ATOM 773 N N . HIS A 1 98 ? -13.414 10.359 -3.158 1 92.94 98 HIS A N 1
ATOM 774 C CA . HIS A 1 98 ? -13.391 11.812 -3.258 1 92.94 98 HIS A CA 1
ATOM 775 C C . HIS A 1 98 ? -14.156 12.461 -2.109 1 92.94 98 HIS A C 1
ATOM 777 O O . HIS A 1 98 ? -14.656 13.578 -2.242 1 92.94 98 HIS A O 1
ATOM 783 N N . ASN A 1 99 ? -14.367 11.625 -1.094 1 87.19 99 ASN A N 1
ATOM 784 C CA . ASN A 1 99 ? -15.023 12.141 0.102 1 87.19 99 ASN A CA 1
ATOM 785 C C . ASN A 1 99 ? -14.023 12.43 1.215 1 87.19 99 ASN A C 1
ATOM 787 O O . ASN A 1 99 ? -13.406 11.508 1.754 1 87.19 99 ASN A O 1
ATOM 791 N N . ALA A 1 100 ? -13.805 13.75 1.356 1 83.94 100 ALA A N 1
ATOM 792 C CA . ALA A 1 100 ? -12.961 14.141 2.482 1 83.94 100 ALA A CA 1
ATOM 793 C C . ALA A 1 100 ? -13.797 14.742 3.609 1 83.94 100 ALA A C 1
ATOM 795 O O . ALA A 1 100 ? -14.844 15.344 3.361 1 83.94 100 ALA A O 1
ATOM 796 N N . SER A 1 101 ? -13.445 14.336 4.723 1 72.5 101 SER A N 1
ATOM 797 C CA . SER A 1 101 ? -14.234 14.844 5.84 1 72.5 101 SER A CA 1
ATOM 798 C C . SER A 1 101 ? -14.055 16.359 5.996 1 72.5 101 SER A C 1
ATOM 800 O O . SER A 1 101 ? -12.977 16.891 5.746 1 72.5 101 SER A O 1
ATOM 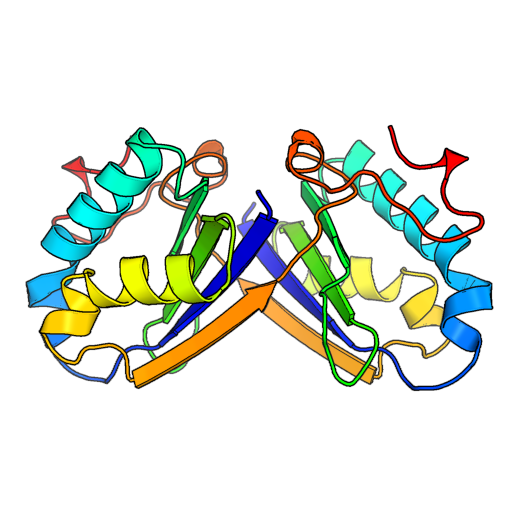802 N N . GLY A 1 102 ? -15.18 16.875 6.242 1 73.94 102 GLY A N 1
ATOM 803 C CA . GLY A 1 102 ? -15.242 18.203 6.805 1 73.94 102 GLY A CA 1
ATOM 804 C C . GLY A 1 102 ? -14.5 19.234 5.977 1 73.94 102 GLY A C 1
ATOM 805 O O . GLY A 1 102 ? -14.75 19.375 4.777 1 73.94 102 GLY A O 1
ATOM 806 N N . ASP A 1 103 ? -13.469 19.828 6.633 1 73.12 103 ASP A N 1
ATOM 807 C CA . ASP A 1 103 ? -12.68 20.984 6.219 1 73.12 103 ASP A CA 1
ATOM 808 C C . ASP A 1 103 ? -11.656 20.594 5.156 1 73.12 103 ASP A C 1
ATOM 810 O O . ASP A 1 103 ? -10.852 21.422 4.73 1 73.12 103 ASP A O 1
ATOM 814 N N . LEU A 1 104 ? -11.734 19.406 4.668 1 88.25 104 LEU A N 1
ATOM 815 C CA . LEU A 1 104 ? -10.719 18.984 3.703 1 88.25 104 LEU A CA 1
ATOM 816 C C . LEU A 1 104 ? -11.297 18.953 2.293 1 88.25 104 LEU A C 1
ATOM 818 O O . LEU A 1 104 ? -10.594 18.609 1.337 1 88.25 104 LEU A O 1
ATOM 822 N N . LYS A 1 105 ? -12.586 19.297 2.139 1 86.88 105 LYS A N 1
ATOM 823 C CA . LYS A 1 105 ? -13.281 19.141 0.864 1 86.88 105 LYS A CA 1
ATOM 824 C C . LYS A 1 105 ? -12.625 19.984 -0.223 1 86.88 105 LYS A C 1
ATOM 826 O O . LYS A 1 105 ? -12.562 19.578 -1.384 1 86.88 105 LYS A O 1
ATOM 831 N N . ASP A 1 106 ? -12.133 21.094 0.161 1 90.44 106 ASP A N 1
ATOM 832 C CA . ASP A 1 106 ? -11.539 22.016 -0.808 1 90.44 106 ASP A CA 1
ATOM 833 C C . ASP A 1 106 ? -10.18 21.516 -1.288 1 90.44 106 ASP A C 1
ATOM 835 O O . ASP A 1 106 ? -9.641 22.016 -2.275 1 90.44 106 ASP A O 1
ATOM 839 N N . LEU A 1 107 ? -9.656 20.516 -0.613 1 90.38 107 LEU A N 1
ATOM 840 C CA . LEU A 1 107 ? -8.328 20.016 -0.94 1 90.38 107 LEU A CA 1
ATOM 841 C C . LEU A 1 107 ? -8.414 18.781 -1.842 1 90.38 107 LEU A C 1
ATOM 843 O O . LEU A 1 107 ? -7.395 18.266 -2.299 1 90.38 107 LEU A O 1
ATOM 847 N N . ILE A 1 108 ? -9.586 18.344 -2.023 1 86.69 108 ILE A N 1
ATOM 848 C CA . ILE A 1 108 ? -9.773 17.156 -2.846 1 86.69 108 ILE A CA 1
ATOM 849 C C . ILE A 1 108 ? -10.078 17.562 -4.285 1 86.69 108 ILE A C 1
ATOM 851 O O . ILE A 1 108 ? -10.891 18.469 -4.527 1 86.69 108 ILE A O 1
ATOM 855 N N . ASP A 1 109 ? -9.266 17.062 -5.273 1 69.44 109 ASP A N 1
ATOM 856 C CA . ASP A 1 109 ? -9.508 17.359 -6.68 1 69.44 109 ASP A CA 1
ATOM 857 C C . ASP A 1 109 ? -10.719 16.594 -7.199 1 69.44 109 ASP A C 1
ATOM 859 O O . ASP A 1 109 ? -11.023 15.5 -6.707 1 69.44 109 ASP A O 1
ATOM 863 N N . MET B 1 1 ? 16 5.281 -7.164 1 95 1 MET B N 1
ATOM 864 C CA . MET B 1 1 ? 14.93 5.566 -6.219 1 95 1 MET B CA 1
ATOM 865 C C . MET B 1 1 ? 14.055 4.332 -6 1 95 1 MET B C 1
ATOM 867 O O . MET B 1 1 ? 13.922 3.496 -6.895 1 95 1 MET B O 1
ATOM 871 N N . HIS B 1 2 ? 13.594 4.137 -4.746 1 98.25 2 HIS B N 1
ATOM 872 C CA . HIS B 1 2 ? 12.766 3 -4.352 1 98.25 2 HIS B CA 1
ATOM 873 C C . HIS B 1 2 ? 11.383 3.455 -3.914 1 98.25 2 HIS B C 1
ATOM 875 O O . HIS B 1 2 ? 11.133 4.652 -3.762 1 98.25 2 HIS B O 1
ATOM 881 N N . ILE B 1 3 ? 10.516 2.439 -3.881 1 98.88 3 ILE B N 1
ATOM 882 C CA . ILE B 1 3 ? 9.164 2.688 -3.391 1 98.88 3 ILE B CA 1
ATOM 883 C C . ILE B 1 3 ? 9.023 2.152 -1.967 1 98.88 3 ILE B C 1
ATOM 885 O O . ILE B 1 3 ? 9.484 1.048 -1.665 1 98.88 3 ILE B O 1
ATOM 889 N N . TYR B 1 4 ? 8.469 2.965 -1.131 1 98.94 4 TYR B N 1
ATOM 890 C CA . TYR B 1 4 ? 8.172 2.584 0.246 1 98.94 4 TYR B CA 1
ATOM 891 C C . TYR B 1 4 ? 6.688 2.738 0.55 1 98.94 4 TYR B C 1
ATOM 893 O O . TYR B 1 4 ? 6.07 3.736 0.174 1 98.94 4 TYR B O 1
ATOM 901 N N . ILE B 1 5 ? 6.109 1.714 1.221 1 98.94 5 ILE B N 1
ATOM 902 C CA . ILE B 1 5 ? 4.75 1.808 1.736 1 98.94 5 ILE B CA 1
ATOM 903 C C . ILE B 1 5 ? 4.785 2.061 3.242 1 98.94 5 ILE B C 1
ATOM 905 O O . ILE B 1 5 ? 5.637 1.518 3.949 1 98.94 5 ILE B O 1
ATOM 909 N N . VAL B 1 6 ? 3.877 2.939 3.664 1 98.94 6 VAL B N 1
ATOM 910 C CA . VAL B 1 6 ? 3.908 3.41 5.047 1 98.94 6 VAL B CA 1
ATOM 911 C C . VAL B 1 6 ? 2.504 3.354 5.645 1 98.94 6 VAL B C 1
ATOM 913 O O . VAL B 1 6 ? 1.544 3.83 5.035 1 98.94 6 VAL B O 1
ATOM 916 N N . ARG B 1 7 ? 2.383 2.76 6.723 1 98.75 7 ARG B N 1
ATOM 917 C CA . ARG B 1 7 ? 1.174 2.854 7.535 1 98.75 7 ARG B CA 1
ATOM 918 C C . ARG B 1 7 ? 1.41 3.719 8.766 1 98.75 7 ARG B C 1
ATOM 920 O O . ARG B 1 7 ? 2.424 3.568 9.453 1 98.75 7 ARG B O 1
ATOM 927 N N . MET B 1 8 ? 0.499 4.637 9.023 1 98.44 8 MET B N 1
ATOM 928 C CA . MET B 1 8 ? 0.505 5.488 10.203 1 98.44 8 MET B CA 1
ATOM 929 C C . MET B 1 8 ? -0.78 5.316 11.008 1 98.44 8 MET B C 1
ATOM 931 O O . MET B 1 8 ? -1.877 5.523 10.484 1 98.44 8 MET B O 1
ATOM 935 N N . ASP B 1 9 ? -0.591 4.973 12.242 1 98.19 9 ASP B N 1
ATOM 936 C CA . ASP B 1 9 ? -1.724 4.973 13.164 1 98.19 9 ASP B CA 1
ATOM 937 C C . ASP B 1 9 ? -1.69 6.191 14.078 1 98.19 9 ASP B C 1
ATOM 939 O O . ASP B 1 9 ? -0.617 6.648 14.484 1 98.19 9 ASP B O 1
ATOM 943 N N . HIS B 1 10 ? -2.877 6.617 14.43 1 97.75 10 HIS B N 1
ATOM 944 C CA . HIS B 1 10 ? -2.967 7.828 15.234 1 97.75 10 HIS B CA 1
ATOM 945 C C . HIS B 1 10 ? -3.633 7.543 16.578 1 97.75 10 HIS B C 1
ATOM 947 O O . HIS B 1 10 ? -4.5 6.672 16.672 1 97.75 10 HIS B O 1
ATOM 953 N N . PRO B 1 11 ? -3.139 8.297 17.578 1 96.88 11 PRO B N 1
ATOM 954 C CA . PRO B 1 11 ? -3.779 8.125 18.891 1 96.88 11 PRO B CA 1
ATOM 955 C C . PRO B 1 11 ? -5.234 8.578 18.906 1 96.88 11 PRO B C 1
ATOM 957 O O . PRO B 1 11 ? -5.656 9.328 18.016 1 96.88 11 PRO B O 1
ATOM 960 N N . ASP B 1 12 ? -5.91 8.07 19.875 1 92.88 12 ASP B N 1
ATOM 961 C CA . ASP B 1 12 ? -7.273 8.562 20.078 1 92.88 12 ASP B CA 1
ATOM 962 C C . ASP B 1 12 ? -7.27 10.016 20.531 1 92.88 12 ASP B C 1
ATOM 964 O O . ASP B 1 12 ? -6.266 10.5 21.062 1 92.88 12 ASP B O 1
ATOM 968 N N . GLY B 1 13 ? -8.406 10.703 20.234 1 89.75 13 GLY B N 1
ATOM 969 C CA . GLY B 1 13 ? -8.523 12.07 20.703 1 89.75 13 GLY B CA 1
ATOM 970 C C . GLY B 1 13 ? -8.719 13.078 19.578 1 89.75 13 GLY B C 1
ATOM 971 O O . GLY B 1 13 ? -8.883 12.695 18.422 1 89.75 13 GLY B O 1
ATOM 972 N N . GLY B 1 14 ? -8.711 14.383 19.875 1 89.75 14 GLY B N 1
ATOM 973 C CA . GLY B 1 14 ? -9.086 15.422 18.938 1 89.75 14 GLY B CA 1
ATOM 974 C C . GLY B 1 14 ? -7.91 16 18.172 1 89.75 14 GLY B C 1
ATOM 975 O O . GLY B 1 14 ? -8.086 16.828 17.281 1 89.75 14 GLY B O 1
ATOM 976 N N . GLY B 1 15 ? -6.66 15.586 18.516 1 92.81 15 GLY B N 1
ATOM 977 C CA . GLY B 1 15 ? -5.484 16.109 17.844 1 92.81 15 GLY B CA 1
ATOM 978 C C . GLY B 1 15 ? -5.52 15.922 16.344 1 92.81 15 GLY B C 1
ATOM 979 O O . GLY B 1 15 ? -5.078 16.797 15.594 1 92.81 15 GLY B O 1
ATOM 980 N N . TRP B 1 16 ? -6 14.836 15.938 1 92.12 16 TRP B N 1
ATOM 981 C CA . TRP B 1 16 ? -6.117 14.57 14.508 1 92.12 16 TRP B CA 1
ATOM 982 C C . TRP B 1 16 ? -6.922 15.664 13.812 1 92.12 16 TRP B C 1
ATOM 984 O O . TRP B 1 16 ? -6.457 16.25 12.836 1 92.12 16 TRP B O 1
ATOM 994 N N . ASN B 1 17 ? -8.039 16.031 14.383 1 92.19 17 ASN B N 1
ATOM 995 C CA . ASN B 1 17 ? -8.914 17.016 13.773 1 92.19 17 ASN B CA 1
ATOM 996 C C . ASN B 1 17 ? -8.242 18.391 13.703 1 92.19 17 ASN B C 1
ATOM 998 O O . ASN B 1 17 ? -8.477 19.156 12.773 1 92.19 17 ASN B O 1
ATOM 1002 N N . THR B 1 18 ? -7.477 18.641 14.617 1 94.31 18 THR B N 1
ATOM 1003 C CA . THR B 1 18 ? -6.828 19.938 14.719 1 94.31 18 THR B CA 1
ATOM 1004 C C . THR B 1 18 ? -5.77 20.094 13.625 1 94.31 18 THR B C 1
ATOM 1006 O O . THR B 1 18 ? -5.633 21.172 13.039 1 94.31 18 THR B O 1
ATOM 1009 N N . PHE B 1 19 ? -5.043 18.984 13.289 1 96.44 19 PHE B N 1
ATOM 1010 C CA . PHE B 1 19 ? -3.82 19.172 12.508 1 96.44 19 PHE B CA 1
ATOM 1011 C C . PHE B 1 19 ? -3.93 18.469 11.164 1 96.44 19 PHE B C 1
ATOM 1013 O O . PHE B 1 19 ? -3.008 18.531 10.344 1 96.44 19 PHE B O 1
ATOM 1020 N N . VAL B 1 20 ? -5.062 17.828 10.875 1 96 20 VAL B N 1
ATOM 1021 C CA . VAL B 1 20 ? -5.203 17.016 9.672 1 96 20 VAL B CA 1
ATOM 1022 C C . VAL B 1 20 ? -5.09 17.906 8.438 1 96 20 VAL B C 1
ATOM 1024 O O . VAL B 1 20 ? -4.523 17.5 7.418 1 96 20 VAL B O 1
ATOM 1027 N N . ARG B 1 21 ? -5.617 19.125 8.492 1 96.06 21 ARG B N 1
ATOM 1028 C CA . ARG B 1 21 ? -5.508 20 7.336 1 96.06 21 ARG B CA 1
ATOM 1029 C C . ARG B 1 21 ? -4.051 20.312 7.023 1 96.06 21 ARG B C 1
ATOM 1031 O O . ARG B 1 21 ? -3.621 20.219 5.871 1 96.06 21 ARG B O 1
ATOM 1038 N N . GLU B 1 22 ? -3.311 20.719 8.023 1 97.5 22 GLU B N 1
ATOM 1039 C CA . GLU B 1 22 ? -1.891 21 7.836 1 97.5 22 GLU B CA 1
ATOM 1040 C C . GLU B 1 22 ? -1.141 19.766 7.34 1 97.5 22 GLU B C 1
ATOM 1042 O O . GLU B 1 22 ? -0.259 19.875 6.484 1 97.5 22 GLU B O 1
ATOM 1047 N N . HIS B 1 23 ? -1.46 18.625 7.879 1 97.81 23 HIS B N 1
ATOM 1048 C CA . HIS B 1 23 ? -0.901 17.344 7.453 1 97.81 23 HIS B CA 1
ATOM 1049 C C . HIS B 1 23 ? -1.15 17.109 5.965 1 97.81 23 HIS B C 1
ATOM 1051 O O . HIS B 1 23 ? -0.221 16.781 5.223 1 97.81 23 HIS B O 1
ATOM 1057 N N . VAL B 1 24 ? -2.395 17.344 5.555 1 97.44 24 VAL B N 1
ATOM 1058 C CA . VAL B 1 24 ? -2.766 17.062 4.168 1 97.44 24 VAL B CA 1
ATOM 1059 C C . VAL B 1 24 ? -2.057 18.047 3.242 1 97.44 24 VAL B C 1
ATOM 1061 O O . VAL B 1 24 ? -1.56 17.672 2.18 1 97.44 24 VAL B O 1
ATOM 1064 N N . ILE B 1 25 ? -1.939 19.266 3.607 1 98 25 ILE B N 1
ATOM 1065 C CA . ILE B 1 25 ? -1.244 20.266 2.803 1 98 25 ILE B CA 1
ATOM 1066 C C . ILE B 1 25 ? 0.224 19.875 2.65 1 98 25 ILE B C 1
ATOM 1068 O O . ILE B 1 25 ? 0.788 19.969 1.558 1 98 25 ILE B O 1
ATOM 1072 N N . TYR B 1 26 ? 0.766 19.453 3.738 1 98.81 26 TYR B N 1
ATOM 1073 C CA . TYR B 1 26 ? 2.148 18.984 3.705 1 98.81 26 TYR B CA 1
ATOM 1074 C C . TYR B 1 26 ? 2.309 17.828 2.73 1 98.81 26 TYR B C 1
ATOM 1076 O O . TYR B 1 26 ? 3.215 17.828 1.893 1 98.81 26 TYR B O 1
ATOM 1084 N N . LEU B 1 27 ? 1.403 16.844 2.811 1 98.56 27 LEU B N 1
ATOM 1085 C CA . LEU B 1 27 ? 1.468 15.664 1.94 1 98.56 27 LEU B CA 1
ATOM 1086 C C . LEU B 1 27 ? 1.3 16.062 0.478 1 98.56 27 LEU B C 1
ATOM 1088 O O . LEU B 1 27 ? 1.986 15.539 -0.398 1 98.56 27 LEU B O 1
ATOM 1092 N N . LYS B 1 28 ? 0.438 16.984 0.251 1 98.19 28 LYS B N 1
ATOM 1093 C CA . LYS B 1 28 ? 0.236 17.453 -1.12 1 98.19 28 LYS B CA 1
ATOM 1094 C C . LYS B 1 28 ? 1.497 18.109 -1.669 1 98.19 28 LYS B C 1
ATOM 1096 O O . LYS B 1 28 ? 1.797 18 -2.859 1 98.19 28 LYS B O 1
ATOM 1101 N N . GLY B 1 29 ? 2.18 18.844 -0.823 1 98.69 29 GLY B N 1
ATOM 1102 C CA . GLY B 1 29 ? 3.475 19.375 -1.229 1 98.69 29 GLY B CA 1
ATOM 1103 C C . GLY B 1 29 ? 4.449 18.297 -1.659 1 98.69 29 GLY B C 1
ATOM 1104 O O . GLY B 1 29 ? 5.152 18.438 -2.658 1 98.69 29 GLY B O 1
ATOM 1105 N N . LEU B 1 30 ? 4.516 17.234 -0.93 1 98.88 30 LEU B N 1
ATOM 1106 C CA . LEU B 1 30 ? 5.395 16.125 -1.267 1 98.88 30 LEU B CA 1
ATOM 1107 C C . LEU B 1 30 ? 4.969 15.477 -2.578 1 98.88 30 LEU B C 1
ATOM 1109 O O . LEU B 1 30 ? 5.812 15 -3.34 1 98.88 30 LEU B O 1
ATOM 1113 N N . ILE B 1 31 ? 3.684 15.414 -2.807 1 98.5 31 ILE B N 1
ATOM 1114 C CA . ILE B 1 31 ? 3.176 14.867 -4.062 1 98.5 31 ILE B CA 1
ATOM 1115 C C . ILE B 1 31 ? 3.639 15.742 -5.227 1 98.5 31 ILE B C 1
ATOM 1117 O O . ILE B 1 31 ? 4.102 15.227 -6.246 1 98.5 31 ILE B O 1
ATOM 1121 N N . GLU B 1 32 ? 3.566 17 -5.078 1 98.25 32 GLU B N 1
ATOM 1122 C CA . GLU B 1 32 ? 4.008 17.922 -6.113 1 98.25 32 GLU B CA 1
ATOM 1123 C C . GLU B 1 32 ? 5.496 17.766 -6.402 1 98.25 32 GLU B C 1
ATOM 1125 O O . GLU B 1 32 ? 5.938 17.953 -7.539 1 98.25 32 GLU B O 1
ATOM 1130 N N . GLN B 1 33 ? 6.203 17.406 -5.434 1 98.44 33 GLN B N 1
ATOM 1131 C CA . GLN B 1 33 ? 7.648 17.234 -5.566 1 98.44 33 GLN B CA 1
ATOM 1132 C C . GLN B 1 33 ? 7.992 15.859 -6.117 1 98.44 33 GLN B C 1
ATOM 1134 O O . GLN B 1 33 ? 9.156 15.555 -6.367 1 98.44 33 GLN B O 1
ATOM 1139 N N . GLY B 1 34 ? 7.027 14.992 -6.203 1 98.12 34 GLY B N 1
ATOM 1140 C CA . GLY B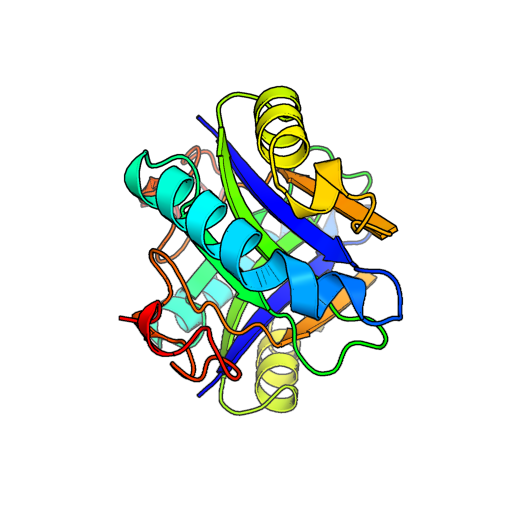 1 34 ? 7.262 13.656 -6.715 1 98.12 34 GLY B CA 1
ATOM 1141 C C . GLY B 1 34 ? 7.785 12.695 -5.664 1 98.12 34 GLY B C 1
ATOM 1142 O O . GLY B 1 34 ? 8.234 11.594 -5.988 1 98.12 34 GLY B O 1
ATOM 1143 N N . LYS B 1 35 ? 7.73 13.023 -4.43 1 98.81 35 LYS B N 1
ATOM 1144 C CA . LYS B 1 35 ? 8.281 12.227 -3.34 1 98.81 35 LYS B CA 1
ATOM 1145 C C . LYS B 1 35 ? 7.207 11.344 -2.705 1 98.81 35 LYS B C 1
ATOM 1147 O O . LYS B 1 35 ? 7.52 10.398 -1.982 1 98.81 35 LYS B O 1
ATOM 1152 N N . LEU B 1 36 ? 6.008 11.711 -2.869 1 98.88 36 LEU B N 1
ATOM 1153 C CA . LEU B 1 36 ? 4.84 10.953 -2.439 1 98.88 36 LEU B CA 1
ATOM 1154 C C . LEU B 1 36 ? 3.924 10.648 -3.623 1 98.88 36 LEU B C 1
ATOM 1156 O O . LEU B 1 36 ? 3.498 11.562 -4.332 1 98.88 36 LEU B O 1
ATOM 1160 N N . LEU B 1 37 ? 3.627 9.352 -3.814 1 98.81 37 LEU B N 1
ATOM 1161 C CA . LEU B 1 37 ? 2.873 8.977 -5.004 1 98.81 37 LEU B CA 1
ATOM 1162 C C . LEU B 1 37 ? 1.375 8.969 -4.719 1 98.81 37 LEU B C 1
ATOM 1164 O O . LEU B 1 37 ? 0.569 9.297 -5.594 1 98.81 37 LEU B O 1
ATOM 1168 N N . ALA B 1 38 ? 0.989 8.531 -3.527 1 98.75 38 ALA B N 1
ATOM 1169 C CA . ALA B 1 38 ? -0.416 8.422 -3.145 1 98.75 38 ALA B CA 1
ATOM 1170 C C . ALA B 1 38 ? -0.571 8.398 -1.626 1 98.75 38 ALA B C 1
ATOM 1172 O O . ALA B 1 38 ? 0.32 7.93 -0.913 1 98.75 38 ALA B O 1
ATOM 1173 N N . SER B 1 39 ? -1.686 8.859 -1.186 1 98.5 39 SER B N 1
ATOM 1174 C CA . SER B 1 39 ? -1.962 8.867 0.248 1 98.5 39 SER B CA 1
ATOM 1175 C C . SER B 1 39 ? -3.461 8.922 0.521 1 98.5 39 SER B C 1
ATOM 1177 O O . SER B 1 39 ? -4.23 9.406 -0.308 1 98.5 39 SER B O 1
ATOM 1179 N N . GLY B 1 40 ? -3.824 8.43 1.642 1 97.94 40 GLY B N 1
ATOM 1180 C CA . GLY B 1 40 ? -5.211 8.477 2.078 1 97.94 40 GLY B CA 1
ATOM 1181 C C . GLY B 1 40 ? -5.484 7.617 3.295 1 97.94 40 GLY B C 1
ATOM 1182 O O . GLY B 1 40 ? -4.613 6.871 3.742 1 97.94 40 GLY B O 1
ATOM 1183 N N . PRO B 1 41 ? -6.652 7.77 3.805 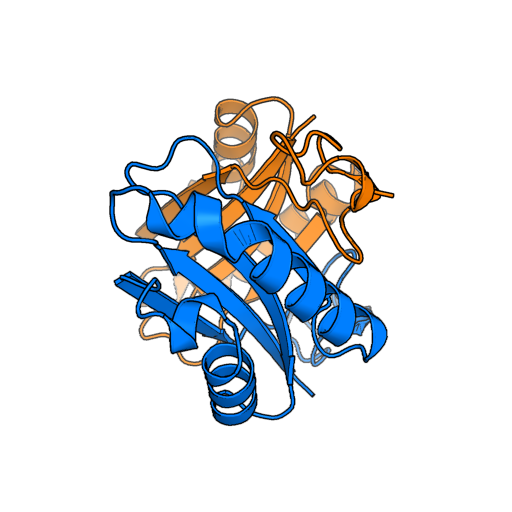1 97.44 41 PRO B N 1
ATOM 1184 C CA . PRO B 1 41 ? -6.992 7.066 5.043 1 97.44 41 PRO B CA 1
ATOM 1185 C C . PRO B 1 41 ? -7.301 5.59 4.816 1 97.44 41 PRO B C 1
ATOM 1187 O O . PRO B 1 41 ? -7.746 5.207 3.73 1 97.44 41 PRO B O 1
ATOM 1190 N N . LEU B 1 42 ? -6.957 4.75 5.844 1 98.25 42 LEU B N 1
ATOM 1191 C CA . LEU B 1 42 ? -7.496 3.4 5.957 1 98.25 42 LEU B CA 1
ATOM 1192 C C . LEU B 1 42 ? -8.883 3.422 6.59 1 98.25 42 LEU B C 1
ATOM 1194 O O . LEU B 1 42 ? -9.188 4.301 7.398 1 98.25 42 LEU B O 1
ATOM 1198 N N . LYS B 1 43 ? -9.656 2.439 6.172 1 97.31 43 LYS B N 1
ATOM 1199 C CA . LYS B 1 43 ? -11.039 2.41 6.645 1 97.31 43 LYS B CA 1
ATOM 1200 C C . LYS B 1 43 ? -11.25 1.287 7.656 1 97.31 43 LYS B C 1
ATOM 1202 O O . LYS B 1 43 ? -10.523 0.289 7.645 1 97.31 43 LYS B O 1
ATOM 1207 N N . ASN B 1 44 ? -12.242 1.532 8.547 1 95.62 44 ASN B N 1
ATOM 1208 C CA . ASN B 1 44 ? -12.703 0.52 9.492 1 95.62 44 ASN B CA 1
ATOM 1209 C C . ASN B 1 44 ? -11.562 -0.002 10.359 1 95.62 44 ASN B C 1
ATOM 1211 O O . ASN B 1 44 ? -11.43 -1.211 10.562 1 95.62 44 ASN B O 1
ATOM 1215 N N . THR B 1 45 ? -10.695 0.828 10.766 1 96.56 45 THR B N 1
ATOM 1216 C CA . THR B 1 45 ? -9.602 0.497 11.664 1 96.56 45 THR B CA 1
ATOM 1217 C C . THR B 1 45 ? -9.93 0.911 13.102 1 96.56 45 THR B C 1
ATOM 1219 O O . THR B 1 45 ? -10.734 1.821 13.312 1 96.56 45 THR B O 1
ATOM 1222 N N . PRO B 1 46 ? -9.391 0.195 14.07 1 93.62 46 PRO B N 1
ATOM 1223 C CA . PRO B 1 46 ? -9.656 0.583 15.461 1 93.62 46 PRO B CA 1
ATOM 1224 C C . PRO B 1 46 ? -9.227 2.016 15.766 1 93.62 46 PRO B C 1
ATOM 1226 O O . PRO B 1 46 ? -9.938 2.744 16.453 1 93.62 46 PRO B O 1
ATOM 1229 N N . LEU B 1 47 ? -8.047 2.393 15.266 1 94.25 47 LEU B N 1
ATOM 1230 C CA . LEU B 1 47 ? -7.551 3.766 15.305 1 94.25 47 LEU B CA 1
ATOM 1231 C C . LEU B 1 47 ? -7.57 4.391 13.914 1 94.25 47 LEU B C 1
ATOM 1233 O O . LEU B 1 47 ? -7.441 3.684 12.914 1 94.25 47 LEU B O 1
ATOM 1237 N N . ARG B 1 48 ? -7.746 5.754 13.969 1 95.75 48 ARG B N 1
ATOM 1238 C CA . ARG B 1 48 ? -7.504 6.414 12.695 1 95.75 48 ARG B CA 1
ATOM 1239 C C . ARG B 1 48 ? -6.129 6.047 12.141 1 95.75 48 ARG B C 1
ATOM 1241 O O . ARG B 1 48 ? -5.156 5.965 12.891 1 95.75 48 ARG B O 1
ATOM 1248 N N . ALA B 1 49 ? -6.113 5.781 10.891 1 97.81 49 ALA B N 1
ATOM 1249 C CA . ALA B 1 49 ? -4.855 5.375 10.266 1 97.81 49 ALA B CA 1
ATOM 1250 C C . ALA B 1 49 ? -4.785 5.848 8.812 1 97.81 49 ALA B C 1
ATOM 1252 O O . ALA B 1 49 ? -5.816 6.066 8.172 1 97.81 49 ALA B O 1
ATOM 1253 N N . GLY B 1 50 ? -3.598 6.078 8.375 1 98.31 50 GLY B N 1
ATOM 1254 C CA . GLY B 1 50 ? -3.336 6.418 6.984 1 98.31 50 GLY B CA 1
ATOM 1255 C C . GLY B 1 50 ? -2.344 5.48 6.32 1 98.31 50 GLY B C 1
ATOM 1256 O O . GLY B 1 50 ? -1.57 4.801 7 1 98.31 50 GLY B O 1
ATOM 1257 N N . PHE B 1 51 ? -2.439 5.426 5.055 1 98.88 51 PHE B N 1
ATOM 1258 C CA . PHE B 1 51 ? -1.514 4.672 4.223 1 98.88 51 PHE B CA 1
ATOM 1259 C C . PHE B 1 51 ? -0.951 5.547 3.107 1 98.88 51 PHE B C 1
ATOM 1261 O O . PHE B 1 51 ? -1.684 6.324 2.492 1 98.88 51 PHE B O 1
ATOM 1268 N N . LEU B 1 52 ? 0.307 5.457 2.908 1 98.94 52 LEU B N 1
ATOM 1269 C CA . LEU B 1 52 ? 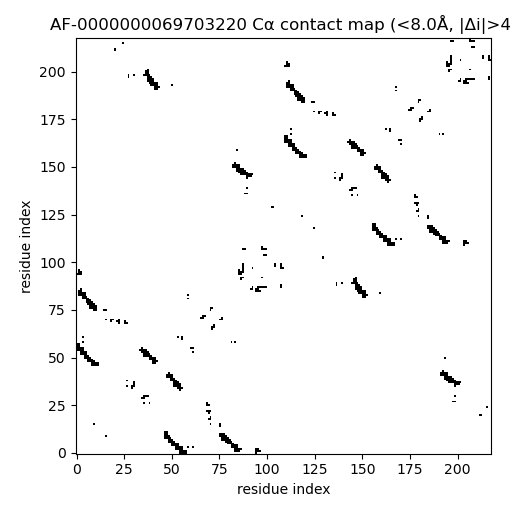1.038 6.324 1.991 1 98.94 52 LEU B CA 1
ATOM 1270 C C . LEU B 1 52 ? 2.047 5.523 1.173 1 98.94 52 LEU B C 1
ATOM 1272 O O . LEU B 1 52 ? 2.633 4.562 1.673 1 98.94 52 LEU B O 1
ATOM 1276 N N . ILE B 1 53 ? 2.281 5.906 -0.054 1 98.94 53 ILE B N 1
ATOM 1277 C CA . ILE B 1 53 ? 3.289 5.328 -0.937 1 98.94 53 ILE B CA 1
ATOM 1278 C C . ILE B 1 53 ? 4.336 6.383 -1.288 1 98.94 53 ILE B C 1
ATOM 1280 O O . ILE B 1 53 ? 4.051 7.32 -2.039 1 98.94 53 ILE B O 1
ATOM 1284 N N . PHE B 1 54 ? 5.559 6.188 -0.807 1 98.94 54 PHE B N 1
ATOM 1285 C CA . PHE B 1 54 ? 6.637 7.148 -0.999 1 98.94 54 PHE B CA 1
ATOM 1286 C C . PHE B 1 54 ? 7.598 6.68 -2.086 1 98.94 54 PHE B C 1
ATOM 1288 O O . PHE B 1 54 ? 7.727 5.477 -2.328 1 98.94 54 PHE B O 1
ATOM 1295 N N . ARG B 1 55 ? 8.195 7.602 -2.719 1 98.81 55 ARG B N 1
ATOM 1296 C CA . ARG B 1 55 ? 9.375 7.41 -3.566 1 98.81 55 ARG B CA 1
ATOM 1297 C C . ARG B 1 55 ? 10.602 8.062 -2.951 1 98.81 55 ARG B C 1
ATOM 1299 O O . ARG B 1 55 ? 10.609 9.266 -2.691 1 98.81 55 ARG B O 1
ATOM 1306 N N . ALA B 1 56 ? 11.641 7.293 -2.637 1 98.75 56 ALA B N 1
ATOM 1307 C CA . ALA B 1 56 ? 12.828 7.812 -1.9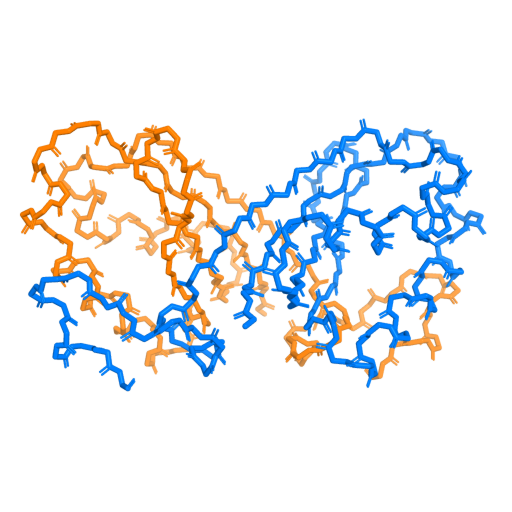61 1 98.75 56 ALA B CA 1
ATOM 1308 C C . ALA B 1 56 ? 14.047 6.945 -2.252 1 98.75 56 ALA B C 1
ATOM 1310 O O . ALA B 1 56 ? 13.914 5.797 -2.68 1 98.75 56 ALA B O 1
ATOM 1311 N N . GLU B 1 57 ? 15.188 7.535 -1.985 1 98.25 57 GLU B N 1
ATOM 1312 C CA . GLU B 1 57 ? 16.422 6.781 -2.193 1 98.25 57 GLU B CA 1
ATOM 1313 C C . GLU B 1 57 ? 16.656 5.789 -1.059 1 98.25 57 GLU B C 1
ATOM 1315 O O . GLU B 1 57 ? 17.203 4.707 -1.277 1 98.25 57 GLU B O 1
ATOM 1320 N N . THR B 1 58 ? 16.312 6.176 0.124 1 98.19 58 THR B N 1
ATOM 1321 C CA . THR B 1 58 ? 16.562 5.348 1.301 1 98.19 58 THR B CA 1
ATOM 1322 C C . THR B 1 58 ? 15.367 5.398 2.254 1 98.19 58 THR B C 1
ATOM 1324 O O . THR B 1 58 ? 14.531 6.301 2.164 1 98.19 58 THR B O 1
ATOM 1327 N N . ARG B 1 59 ? 15.352 4.41 3.135 1 98.38 59 ARG B N 1
ATOM 1328 C CA . ARG B 1 59 ? 14.344 4.41 4.195 1 98.38 59 ARG B CA 1
ATOM 1329 C C . ARG B 1 59 ? 14.484 5.641 5.082 1 98.38 59 ARG B C 1
ATOM 1331 O O . ARG B 1 59 ? 13.492 6.191 5.555 1 98.38 59 ARG B O 1
ATOM 1338 N N . ASP B 1 60 ? 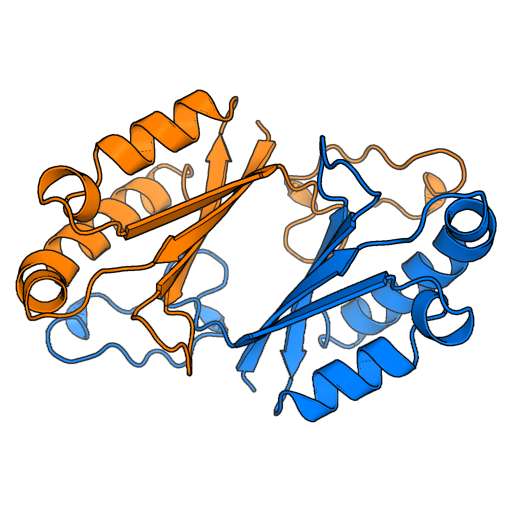15.734 6.086 5.34 1 98.56 60 ASP B N 1
ATOM 1339 C CA . ASP B 1 60 ? 16 7.254 6.176 1 98.56 60 ASP B CA 1
ATOM 1340 C C . ASP B 1 60 ? 15.375 8.516 5.578 1 98.56 60 ASP B C 1
ATOM 1342 O O . ASP B 1 60 ? 14.914 9.391 6.312 1 98.56 60 ASP B O 1
ATOM 1346 N N . GLU B 1 61 ? 15.422 8.609 4.285 1 98.75 61 GLU B N 1
ATOM 1347 C CA . GLU B 1 61 ? 14.781 9.75 3.631 1 98.75 61 GLU B CA 1
ATOM 1348 C C . GLU B 1 61 ? 13.273 9.766 3.896 1 98.75 61 GLU B C 1
ATOM 1350 O O . GLU B 1 61 ? 12.695 10.82 4.16 1 98.75 61 GLU B O 1
ATOM 1355 N N . VAL B 1 62 ? 12.648 8.609 3.859 1 98.88 62 VAL B N 1
ATOM 1356 C CA . VAL B 1 62 ? 11.227 8.508 4.176 1 98.88 62 VAL B CA 1
ATOM 1357 C C . VAL B 1 62 ? 10.992 8.914 5.629 1 98.88 62 VAL B C 1
ATOM 1359 O O . VAL B 1 62 ? 10.086 9.703 5.918 1 98.88 62 VAL B O 1
ATOM 1362 N N . GLN B 1 63 ? 11.844 8.406 6.473 1 98.69 63 GLN B N 1
ATOM 1363 C CA . GLN B 1 63 ? 11.734 8.742 7.891 1 98.69 63 GLN B CA 1
ATOM 1364 C C . GLN B 1 63 ? 11.852 10.25 8.109 1 98.69 63 GLN B C 1
ATOM 1366 O O . GLN B 1 63 ? 11.117 10.82 8.922 1 98.69 63 GLN B O 1
ATOM 1371 N N . SER B 1 64 ? 12.727 10.844 7.395 1 98.69 64 SER B N 1
ATOM 1372 C CA . SER B 1 64 ? 12.914 12.289 7.504 1 98.69 64 SER B CA 1
ATOM 1373 C C . SER B 1 64 ? 11.68 13.047 7.02 1 98.69 64 SER B C 1
ATOM 1375 O O . SER B 1 64 ? 11.25 14.016 7.648 1 98.69 64 SER B O 1
ATOM 1377 N N . MET B 1 65 ? 11.117 12.617 5.938 1 98.88 65 MET B N 1
ATOM 1378 C CA . MET B 1 65 ? 9.898 13.25 5.43 1 98.88 65 MET B CA 1
ATOM 1379 C C . MET B 1 65 ? 8.75 13.094 6.422 1 98.88 65 MET B C 1
ATOM 1381 O O . MET B 1 65 ? 8 14.039 6.66 1 98.88 65 MET B O 1
ATOM 1385 N N . ILE B 1 66 ? 8.641 11.93 7.051 1 98.88 66 ILE B N 1
ATOM 1386 C CA . ILE B 1 66 ? 7.602 11.695 8.039 1 98.88 66 ILE B CA 1
ATOM 1387 C C . ILE B 1 66 ? 7.859 12.547 9.281 1 98.88 66 ILE B C 1
ATOM 1389 O O . ILE B 1 66 ? 6.922 13.094 9.867 1 98.88 66 ILE B O 1
ATOM 1393 N N . GLY B 1 67 ? 9.117 12.633 9.602 1 98.56 67 GLY B N 1
ATOM 1394 C CA . GLY B 1 67 ? 9.484 13.453 10.742 1 98.56 67 GLY B CA 1
ATOM 1395 C C . GLY B 1 67 ? 9.109 14.914 10.578 1 98.56 67 GLY B C 1
ATOM 1396 O O . GLY B 1 67 ? 8.875 15.617 11.562 1 98.56 67 GLY B O 1
ATOM 1397 N N . ALA B 1 68 ? 8.984 15.414 9.359 1 98.69 68 ALA B N 1
ATOM 1398 C CA . ALA B 1 68 ? 8.656 16.812 9.047 1 98.69 68 ALA B CA 1
ATOM 1399 C C . A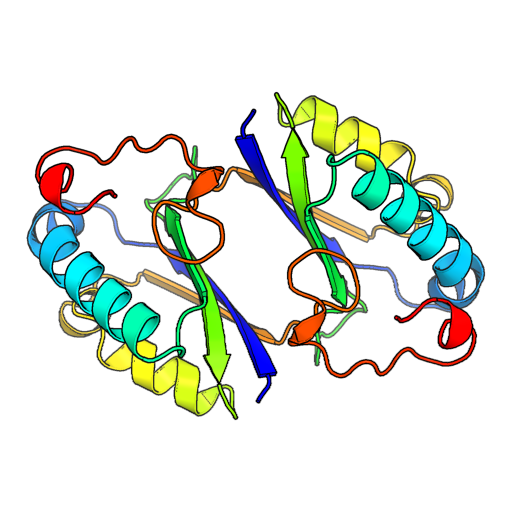LA B 1 68 ? 7.145 17 8.945 1 98.69 68 ALA B C 1
ATOM 1401 O O . ALA B 1 68 ? 6.668 18.125 8.805 1 98.69 68 ALA B O 1
ATOM 1402 N N . ASP B 1 69 ? 6.387 15.945 9.016 1 98.75 69 ASP B N 1
ATOM 1403 C CA . ASP B 1 69 ? 4.93 15.984 8.969 1 98.75 69 ASP B CA 1
ATOM 1404 C C . ASP B 1 69 ? 4.352 16.609 10.234 1 98.75 69 ASP B C 1
ATOM 1406 O O . ASP B 1 69 ? 4.746 16.25 11.344 1 98.75 69 ASP B O 1
ATOM 1410 N N . PRO B 1 70 ? 3.414 17.5 10.102 1 98.62 70 PRO B N 1
ATOM 1411 C CA . PRO B 1 70 ? 2.768 18.094 11.273 1 98.62 70 PRO B CA 1
ATOM 1412 C C . PRO B 1 70 ? 2.312 17.031 12.289 1 98.62 70 PRO B C 1
ATOM 1414 O O . PRO B 1 70 ? 2.346 17.281 13.5 1 98.62 70 PRO B O 1
ATOM 1417 N N . PHE B 1 71 ? 1.815 15.836 11.891 1 98.44 71 PHE B N 1
ATOM 1418 C CA . PHE B 1 71 ? 1.402 14.781 12.812 1 98.44 71 PHE B CA 1
ATOM 1419 C C . PHE B 1 71 ? 2.578 14.305 13.656 1 98.44 71 PHE B C 1
ATOM 1421 O O . PHE B 1 71 ? 2.41 13.961 14.828 1 98.44 71 PHE B O 1
ATOM 1428 N N . ALA B 1 72 ? 3.744 14.234 13.016 1 98.31 72 ALA B N 1
ATOM 1429 C CA . ALA B 1 72 ? 4.93 13.867 13.789 1 98.31 72 ALA B CA 1
ATOM 1430 C C . ALA B 1 72 ? 5.309 14.961 14.781 1 98.31 72 ALA B C 1
ATOM 1432 O O . ALA B 1 72 ? 5.566 14.688 15.953 1 98.31 72 ALA B O 1
ATOM 1433 N N . ARG B 1 73 ? 5.293 16.203 14.352 1 97.62 73 ARG B N 1
ATOM 1434 C CA . ARG B 1 73 ? 5.637 17.359 15.164 1 97.62 73 ARG B CA 1
ATOM 1435 C C . ARG B 1 73 ? 4.762 17.422 16.406 1 97.62 73 ARG B C 1
ATOM 1437 O O . ARG B 1 73 ? 5.246 17.75 17.5 1 97.62 73 ARG B O 1
ATOM 1444 N N . GLU B 1 74 ? 3.525 17 16.234 1 97.88 74 GLU B N 1
ATOM 1445 C CA . GLU B 1 74 ? 2.561 17.188 17.312 1 97.88 74 GLU B CA 1
ATOM 1446 C C . GLU B 1 74 ? 2.35 15.883 18.078 1 97.88 74 GLU B C 1
ATOM 1448 O O . GLU B 1 74 ? 1.42 15.773 18.891 1 97.88 74 GLU B O 1
ATOM 1453 N N . GLY B 1 75 ? 3.115 14.875 17.812 1 97.56 75 GLY B N 1
ATOM 1454 C CA . GLY B 1 75 ? 3.037 13.625 18.547 1 97.56 75 GLY B CA 1
ATOM 1455 C C . GLY B 1 75 ? 1.797 12.812 18.219 1 97.56 75 GLY B C 1
ATOM 1456 O O . GLY B 1 75 ? 1.211 12.18 19.094 1 97.56 75 GLY B O 1
ATOM 1457 N N . LEU B 1 76 ? 1.354 12.844 16.969 1 98 76 LEU B N 1
ATOM 1458 C CA . LEU B 1 76 ? 0.085 12.242 16.578 1 98 76 LEU B CA 1
ATOM 1459 C C . LEU B 1 76 ? 0.312 10.984 15.742 1 98 76 LEU B C 1
ATOM 1461 O O . LEU B 1 76 ? -0.57 10.57 14.992 1 98 76 LEU B O 1
ATOM 1465 N N . ILE B 1 77 ? 1.445 10.422 15.781 1 98.19 77 ILE B N 1
ATOM 1466 C CA . ILE B 1 77 ? 1.724 9.117 15.18 1 98.19 77 ILE B CA 1
ATOM 1467 C C . ILE B 1 77 ? 1.997 8.094 16.266 1 98.19 77 ILE B C 1
ATOM 1469 O O . ILE B 1 77 ? 3.039 8.133 16.922 1 98.19 77 ILE B O 1
ATOM 1473 N N . ALA B 1 78 ? 1.083 7.27 16.484 1 97.69 78 ALA B N 1
ATOM 1474 C CA . ALA B 1 78 ? 1.158 6.254 17.531 1 97.69 78 ALA B CA 1
ATOM 1475 C C . ALA B 1 78 ? 1.99 5.059 17.078 1 97.69 78 ALA B C 1
ATOM 1477 O O . ALA B 1 78 ? 2.74 4.477 17.875 1 97.69 78 ALA B O 1
ATOM 1478 N N . HIS B 1 79 ? 1.817 4.637 15.875 1 97.69 79 HIS B N 1
ATOM 1479 C CA . HIS B 1 79 ? 2.553 3.539 15.258 1 97.69 79 HIS B CA 1
ATOM 1480 C C . HIS B 1 79 ? 2.922 3.867 13.812 1 97.69 79 HIS B C 1
ATOM 1482 O O . HIS B 1 79 ? 2.143 4.5 13.094 1 97.69 79 HIS B O 1
ATOM 1488 N N . LEU B 1 80 ? 4.109 3.512 13.508 1 98.56 80 LEU B N 1
ATOM 1489 C CA . LEU B 1 80 ? 4.641 3.754 12.172 1 98.56 80 LEU B CA 1
ATOM 1490 C C . LEU B 1 80 ? 5.281 2.492 11.602 1 98.56 80 LEU B C 1
ATOM 1492 O O . LEU B 1 80 ? 6.137 1.881 12.242 1 98.56 80 LEU B O 1
ATOM 1496 N N . ASP B 1 81 ? 4.82 2.07 10.461 1 98.31 81 ASP B N 1
ATOM 1497 C CA . ASP B 1 81 ? 5.422 0.958 9.727 1 98.31 81 ASP B CA 1
ATOM 1498 C C . ASP B 1 81 ? 5.902 1.402 8.352 1 98.31 81 ASP B C 1
ATOM 1500 O O . ASP B 1 81 ? 5.129 1.948 7.562 1 98.31 81 ASP B O 1
ATOM 1504 N N . ILE B 1 82 ? 7.172 1.27 8.078 1 98.75 82 ILE B N 1
ATOM 1505 C CA . ILE B 1 82 ? 7.785 1.62 6.805 1 98.75 82 ILE B CA 1
ATOM 1506 C C . ILE B 1 82 ? 8.391 0.372 6.164 1 98.75 82 ILE B C 1
ATOM 1508 O O . ILE B 1 82 ? 9.273 -0.267 6.738 1 98.75 82 ILE B O 1
ATOM 1512 N N . GLN B 1 83 ? 7.957 0.053 4.953 1 98.69 83 GLN B N 1
ATOM 1513 C CA . GLN B 1 83 ? 8.461 -1.12 4.246 1 98.69 83 GLN B CA 1
ATOM 1514 C C . GLN B 1 83 ? 8.852 -0.773 2.812 1 98.69 83 GLN B C 1
ATOM 1516 O O . GLN B 1 83 ? 8.164 -0.001 2.145 1 98.69 83 GLN B O 1
ATOM 1521 N N . GLN B 1 84 ? 9.961 -1.38 2.393 1 98.88 84 GLN B N 1
ATOM 1522 C CA . GLN B 1 84 ? 10.328 -1.227 0.991 1 98.88 84 GLN B CA 1
ATOM 1523 C C . GLN B 1 84 ? 9.562 -2.207 0.108 1 98.88 84 GLN B C 1
ATOM 1525 O O . GLN B 1 84 ? 9.43 -3.385 0.447 1 98.88 84 GLN B O 1
ATOM 1530 N N . TRP B 1 85 ? 9.016 -1.706 -0.985 1 98.88 85 TRP B N 1
ATOM 1531 C CA . TRP B 1 85 ? 8.195 -2.457 -1.925 1 98.88 85 TRP B CA 1
ATOM 1532 C C . TRP B 1 85 ? 8.711 -2.307 -3.35 1 98.88 85 TRP B C 1
ATOM 1534 O O . TRP B 1 85 ? 9.156 -1.225 -3.746 1 98.88 85 TRP B O 1
ATOM 1544 N N . ASP B 1 86 ? 8.789 -3.381 -4.102 1 98.31 86 ASP B N 1
ATOM 1545 C CA . ASP B 1 86 ? 9.117 -3.334 -5.523 1 98.31 86 ASP B CA 1
ATOM 1546 C C . ASP B 1 86 ? 7.898 -3.678 -6.379 1 98.31 86 ASP B C 1
ATOM 1548 O O . ASP B 1 86 ? 7.617 -4.852 -6.625 1 98.31 86 ASP B O 1
ATOM 1552 N N . PRO B 1 87 ? 7.156 -2.668 -6.812 1 98.25 87 PRO B N 1
ATOM 1553 C CA . PRO B 1 87 ? 5.941 -2.92 -7.59 1 98.25 87 PRO B CA 1
ATOM 1554 C C . PRO B 1 87 ? 6.238 -3.361 -9.023 1 98.25 87 PRO B C 1
ATOM 1556 O O . PRO B 1 87 ? 6.078 -2.576 -9.961 1 98.25 87 PRO B O 1
ATOM 1559 N N . LEU B 1 88 ? 6.48 -4.59 -9.258 1 97.25 88 LEU B N 1
ATOM 1560 C CA . LEU B 1 88 ? 6.992 -5.145 -10.508 1 97.25 88 LEU B CA 1
ATOM 1561 C C . LEU B 1 88 ? 5.902 -5.164 -11.57 1 97.25 88 LEU B C 1
ATOM 1563 O O . LEU B 1 88 ? 6.199 -5.109 -12.766 1 97.25 88 LEU B O 1
ATOM 1567 N N . PHE B 1 89 ? 4.66 -5.238 -11.148 1 97.31 89 PHE B N 1
ATOM 1568 C CA . PHE B 1 89 ? 3.586 -5.441 -12.117 1 97.31 89 PHE B CA 1
ATOM 1569 C C . PHE B 1 89 ? 2.463 -4.434 -11.891 1 97.31 89 PHE B C 1
ATOM 1571 O O . PHE B 1 89 ? 2.16 -4.074 -10.75 1 97.31 89 PHE B O 1
ATOM 1578 N N . GLY B 1 90 ? 1.828 -3.963 -13 1 97.31 90 GLY B N 1
ATOM 1579 C CA . GLY B 1 90 ? 0.674 -3.082 -12.914 1 97.31 90 GLY B CA 1
ATOM 1580 C C . GLY B 1 90 ? 1.038 -1.612 -12.992 1 97.31 90 GLY B C 1
ATOM 1581 O O . GLY B 1 90 ? 2.057 -1.25 -13.586 1 97.31 90 GLY B O 1
ATOM 1582 N N . GLN B 1 91 ? 0.229 -0.708 -12.477 1 96.62 91 GLN B N 1
ATOM 1583 C CA . GLN B 1 91 ? 0.245 0.733 -12.703 1 96.62 91 GLN B CA 1
ATOM 1584 C C . GLN B 1 91 ? 1.49 1.373 -12.094 1 96.62 91 GLN B C 1
ATOM 1586 O O . GLN B 1 91 ? 1.908 2.453 -12.516 1 96.62 91 GLN B O 1
ATOM 1591 N N . LEU B 1 92 ? 2.123 0.806 -11.156 1 97.44 92 LEU B N 1
ATOM 1592 C CA . LEU B 1 92 ? 3.27 1.424 -10.5 1 97.44 92 LEU B CA 1
ATOM 1593 C C . LEU B 1 92 ? 4.566 0.738 -10.914 1 97.44 92 LEU B C 1
ATOM 1595 O O . LEU B 1 92 ? 5.625 0.992 -10.328 1 97.44 92 LEU B O 1
ATOM 1599 N N . SER B 1 93 ? 4.504 -0.042 -12.023 1 97 93 SER B N 1
ATOM 1600 C CA . SER B 1 93 ? 5.656 -0.848 -12.422 1 97 93 SER B CA 1
ATOM 1601 C C . SER B 1 93 ? 6.762 0.021 -13.008 1 97 93 SER B C 1
ATOM 1603 O O . SER B 1 93 ? 7.918 -0.397 -13.07 1 97 93 SER B O 1
ATOM 1605 N N . SER B 1 94 ? 6.383 1.274 -13.484 1 96.75 94 SER B N 1
ATOM 1606 C CA . SER B 1 94 ? 7.402 2.168 -14.023 1 96.75 94 SER B CA 1
ATOM 1607 C C . SER B 1 94 ? 8.406 2.578 -12.953 1 96.75 94 SER B C 1
ATOM 1609 O O . SER B 1 94 ? 9.5 3.051 -13.266 1 96.75 94 SER B O 1
ATOM 1611 N N . TYR B 1 95 ? 8.055 2.361 -11.672 1 97.19 95 TYR B N 1
ATOM 1612 C CA . TYR B 1 95 ? 8.914 2.742 -10.555 1 97.19 95 TYR B CA 1
ATOM 1613 C C . TYR B 1 95 ? 9.695 1.543 -10.039 1 97.19 95 TYR B C 1
ATOM 1615 O O . TYR B 1 95 ? 10.477 1.664 -9.086 1 97.19 95 TYR B O 1
ATOM 1623 N N . SER B 1 96 ? 9.484 0.366 -10.617 1 96.94 96 SER B N 1
ATOM 1624 C CA . SER B 1 96 ? 10.07 -0.868 -10.102 1 96.94 96 SER B CA 1
ATOM 1625 C C . SER B 1 96 ? 11.547 -0.977 -10.461 1 96.94 96 SER B C 1
ATOM 1627 O O . SER B 1 96 ? 12.055 -0.169 -11.242 1 96.94 96 SER B O 1
ATOM 1629 N N . SER B 1 97 ? 12.188 -1.893 -9.859 1 94.44 97 SER B N 1
ATOM 1630 C CA . SER B 1 97 ? 13.562 -2.217 -10.219 1 94.44 97 SER B CA 1
ATOM 1631 C C . SER B 1 97 ? 13.625 -2.92 -11.57 1 94.44 97 SER B C 1
ATOM 1633 O O . SER B 1 97 ? 14.688 -3.01 -12.188 1 94.44 97 SER B O 1
ATOM 1635 N N . HIS B 1 98 ? 12.531 -3.512 -12.008 1 92.94 98 HIS B N 1
ATOM 1636 C CA . HIS B 1 98 ? 12.398 -4.352 -13.188 1 92.94 98 HIS B CA 1
ATOM 1637 C C . HIS B 1 98 ? 13.273 -5.594 -13.086 1 92.94 98 HIS B C 1
ATOM 1639 O O . HIS B 1 98 ? 13.688 -6.156 -14.102 1 92.94 98 HIS B O 1
ATOM 1645 N N . ASN B 1 99 ? 13.664 -5.852 -11.844 1 87.12 99 ASN B N 1
ATOM 1646 C CA . ASN B 1 99 ? 14.445 -7.055 -11.586 1 87.12 99 ASN B CA 1
ATOM 1647 C C . ASN B 1 99 ? 13.586 -8.172 -11 1 87.12 99 ASN B C 1
ATOM 1649 O O . ASN B 1 99 ? 13.109 -8.062 -9.867 1 87.12 99 ASN B O 1
ATOM 1653 N N . ALA B 1 100 ? 13.297 -9.125 -11.898 1 84 100 ALA B N 1
ATOM 1654 C CA . ALA B 1 100 ? 12.586 -10.305 -11.398 1 84 100 ALA B CA 1
ATOM 1655 C C . ALA B 1 100 ? 13.523 -11.5 -11.281 1 84 100 ALA B C 1
ATOM 1657 O O . ALA B 1 100 ? 14.484 -11.625 -12.039 1 84 100 ALA B O 1
ATOM 1658 N N . SER B 1 101 ? 13.375 -12.125 -10.242 1 72.81 101 SER B N 1
ATOM 1659 C CA . SER B 1 101 ? 14.281 -13.25 -10.047 1 72.81 101 SER B CA 1
ATOM 1660 C C . SER B 1 101 ? 14.008 -14.359 -11.055 1 72.81 101 SER B C 1
ATOM 1662 O O . SER B 1 101 ? 12.859 -14.586 -11.438 1 72.81 101 SER B O 1
ATOM 1664 N N . GLY B 1 102 ? 15.117 -14.789 -11.445 1 74.06 102 GLY B N 1
ATOM 1665 C CA . GLY B 1 102 ? 15.164 -16.078 -12.133 1 74.06 102 GLY B CA 1
ATOM 1666 C C . GLY B 1 102 ? 14.266 -16.125 -13.352 1 74.06 102 GLY B C 1
ATOM 1667 O O . GLY B 1 102 ? 14.359 -15.266 -14.234 1 74.06 102 GLY B O 1
ATOM 1668 N N . ASP B 1 103 ? 13.359 -17.047 -13.305 1 73.12 103 ASP B N 1
ATOM 1669 C CA . ASP B 1 103 ? 12.492 -17.469 -14.398 1 73.12 103 ASP B CA 1
ATOM 1670 C C . ASP B 1 103 ? 11.352 -16.469 -14.609 1 73.12 103 ASP B C 1
ATOM 1672 O O . ASP B 1 103 ? 10.461 -16.703 -15.43 1 73.12 103 ASP B O 1
ATOM 1676 N N . LEU B 1 104 ? 11.383 -15.398 -13.938 1 87.69 104 LEU B N 1
ATOM 1677 C CA . LEU B 1 104 ? 10.281 -14.453 -14.07 1 87.69 104 LEU B CA 1
ATOM 1678 C C . LEU B 1 104 ? 10.664 -13.297 -14.984 1 87.69 104 LEU B C 1
ATOM 1680 O O . LEU B 1 104 ? 9.859 -12.391 -15.211 1 87.69 104 LEU B O 1
ATOM 1684 N N . LYS B 1 105 ? 11.898 -13.352 -15.562 1 88 105 LYS B N 1
ATOM 1685 C CA . LYS B 1 105 ? 12.414 -12.219 -16.328 1 88 105 LYS B CA 1
ATOM 1686 C C . LYS B 1 105 ? 11.57 -11.969 -17.578 1 88 105 LYS B C 1
ATOM 1688 O O . LYS B 1 105 ? 11.391 -10.812 -17.984 1 88 105 LYS B O 1
ATOM 1693 N N . ASP B 1 106 ? 11.023 -12.898 -18.094 1 89.94 106 ASP B N 1
ATOM 1694 C CA . ASP B 1 106 ? 10.258 -12.766 -19.328 1 89.94 106 ASP B CA 1
ATOM 1695 C C . ASP B 1 106 ? 8.875 -12.172 -19.062 1 89.94 106 ASP B C 1
ATOM 1697 O O . ASP B 1 106 ? 8.18 -11.758 -19.984 1 89.94 106 ASP B O 1
ATOM 1701 N N . LEU B 1 107 ? 8.5 -12.125 -17.812 1 90.12 107 LEU B N 1
ATOM 1702 C CA . LEU B 1 107 ? 7.172 -11.641 -17.453 1 90.12 107 LEU B CA 1
ATOM 1703 C C . LEU B 1 107 ? 7.215 -10.164 -17.062 1 90.12 107 LEU B C 1
ATOM 1705 O O . LEU B 1 107 ? 6.176 -9.555 -16.812 1 90.12 107 LEU B O 1
ATOM 1709 N N . ILE B 1 108 ? 8.383 -9.641 -16.984 1 86.44 108 ILE B N 1
ATOM 1710 C CA . ILE B 1 108 ? 8.539 -8.242 -16.609 1 86.44 108 ILE B CA 1
ATOM 1711 C C . ILE B 1 108 ? 8.586 -7.367 -17.859 1 86.44 108 ILE B C 1
ATOM 1713 O O . ILE B 1 108 ? 9.297 -7.688 -18.812 1 86.44 108 ILE B O 1
ATOM 1717 N N . ASP B 1 109 ? 7.625 -6.371 -17.984 1 69.38 109 ASP B N 1
ATOM 1718 C CA . ASP B 1 109 ? 7.621 -5.473 -19.141 1 69.38 109 ASP B CA 1
ATOM 1719 C C . ASP B 1 109 ? 8.727 -4.422 -19.016 1 69.38 109 ASP B C 1
ATOM 1721 O O . ASP B 1 109 ? 9.117 -4.051 -17.906 1 69.38 109 ASP B O 1
#

Organism: Klebsiella variicola (NCBI:txid244366)

pLDDT: mean 95.9, std 5.55, range [69.38, 98.94]

Foldseek 3Di:
DFKKKKKFFFDDDCVCVVCVVVQVVLQVVCVVVVQWVDKDWDPPDPTTMMMTMGDDDDPVVVVVSVCPGPCNVVVTTPDMDMDTDAPQDDDCNVRHPLDDPDPCNVVGD/DFKKKKKFFFDDDCVCVVCVVVQVVLQVVCVVVVFWVDKDWDPPDPTTMMMTMGDDDDPVVVVVSVCPGPCNVVVTTPDMDMDTDAPQDDDCNVRHPLDDPDPCNVVGD

Radius of gyration: 17.36 Å; Cα contacts (8 Å, |Δi|>4): 431; chains: 2; bounding box: 33×47×40 Å

Secondary structure (DSSP, 8-state):
-EEEEEEEE--SSSHHHHHHHHHHHHHHHHHHTTSEEEEEEBSS-SS-EEEEEEEESSHHHHHHHHHTSHHHHTT--SEEEEEEE---EETTGGGS-----GGGGGG--/-EEEEEEEE--SSSHHHHHHHHHHHHHHHHHHTTSEEEEEEBSS-SS-EEEEEEEESSHHHHHHHHHTSHHHHTT--SEEEEEEE---EETTGGGS-----GGGGGG--

InterPro domains:
  IPR005545 YCII-related [PF03795] (20-85)
  IPR011008 Dimeric alpha-beta barrel [SSF54909] (5-88)

Nearest PDB structures (foldseek):
  3zo7-assembly1_E  TM=7.450E-01  e=4.077E-05  Rhodococcus opacus
  4wd9-assembly1_B  TM=5.770E-01  e=1.202E-02  Lactococcus lactis subsp. lactis
  6fxd-assembly1_A-2  TM=5.680E-01  e=2.384E-02  Pseudomonas fluorescens
  6fxd-assembly1_B-2  TM=5.863E-01  e=4.417E-02  Pseudomonas fluorescens
  5nvk-assembly4_G  TM=4.384E-01  e=5.571E-01  Homo sapiens